Protein AF-A0A4U5MJM5-F1 (afdb_monomer_lite)

Structure (mmCIF, N/CA/C/O backbone):
data_AF-A0A4U5MJM5-F1
#
_entry.id   AF-A0A4U5MJM5-F1
#
loop_
_atom_site.group_PDB
_atom_site.id
_atom_site.type_symbol
_atom_site.label_atom_id
_atom_site.label_alt_id
_atom_site.label_comp_id
_atom_site.label_asym_id
_atom_site.label_entity_id
_atom_site.label_seq_id
_atom_site.pdbx_PDB_ins_code
_atom_site.Cartn_x
_atom_site.Cartn_y
_atom_site.Cartn_z
_atom_site.occupancy
_atom_site.B_iso_or_equiv
_atom_site.auth_seq_id
_atom_site.auth_comp_id
_atom_site.auth_asym_id
_atom_site.auth_atom_id
_atom_site.pdbx_PDB_model_num
ATOM 1 N N . MET A 1 1 ? 11.933 -50.319 -16.842 1.00 46.12 1 MET A N 1
ATOM 2 C CA . MET A 1 1 ? 11.413 -48.939 -16.715 1.00 46.12 1 MET A CA 1
ATOM 3 C C . MET A 1 1 ? 12.268 -48.230 -15.680 1.00 46.12 1 MET A C 1
ATOM 5 O O . MET A 1 1 ? 12.293 -48.670 -14.539 1.00 46.12 1 MET A O 1
ATOM 9 N N . ASN A 1 2 ? 13.065 -47.245 -16.102 1.00 41.16 2 ASN A N 1
ATOM 10 C CA . ASN A 1 2 ? 14.109 -46.636 -15.273 1.00 41.16 2 ASN A CA 1
ATOM 11 C C . ASN A 1 2 ? 13.516 -45.597 -14.313 1.00 41.16 2 ASN A C 1
ATOM 13 O O . ASN A 1 2 ? 12.798 -44.696 -14.739 1.00 41.16 2 ASN A O 1
ATOM 17 N N . ALA A 1 3 ? 13.867 -45.690 -13.028 1.00 44.62 3 ALA A N 1
ATOM 18 C CA . ALA A 1 3 ? 13.436 -44.770 -11.969 1.00 44.62 3 ALA A CA 1
ATOM 19 C C . ALA A 1 3 ? 13.770 -43.287 -12.254 1.00 44.62 3 ALA A C 1
ATOM 21 O O . ALA A 1 3 ? 13.086 -42.389 -11.771 1.00 44.62 3 ALA A O 1
ATOM 22 N N . LEU A 1 4 ? 14.762 -43.024 -13.111 1.00 39.88 4 LEU A N 1
ATOM 23 C CA . LEU A 1 4 ? 15.142 -41.680 -13.565 1.00 39.88 4 LEU A CA 1
ATOM 24 C C . LEU A 1 4 ? 14.054 -40.976 -14.398 1.00 39.88 4 LEU A C 1
ATOM 26 O O . LEU A 1 4 ? 13.963 -39.752 -14.368 1.00 39.88 4 LEU A O 1
ATOM 30 N N . SER A 1 5 ? 13.193 -41.722 -15.096 1.00 37.97 5 SER A N 1
ATOM 31 C CA . SER A 1 5 ? 12.120 -41.153 -15.926 1.00 37.97 5 SER A CA 1
ATOM 32 C C . SER A 1 5 ? 10.956 -40.599 -15.097 1.00 37.97 5 SER A C 1
ATOM 34 O O . SER A 1 5 ? 10.273 -39.676 -15.528 1.00 37.97 5 SER A O 1
ATOM 36 N N . VAL A 1 6 ? 10.733 -41.153 -13.900 1.00 42.31 6 VAL A N 1
ATOM 37 C CA . VAL A 1 6 ? 9.625 -40.764 -13.011 1.00 42.31 6 VAL A CA 1
ATOM 38 C C . VAL A 1 6 ? 9.985 -39.512 -12.207 1.00 42.31 6 VAL A C 1
ATOM 40 O O . VAL A 1 6 ? 9.139 -38.645 -12.006 1.00 42.31 6 VAL A O 1
ATOM 43 N N . ILE A 1 7 ? 11.259 -39.353 -11.831 1.00 43.94 7 ILE A N 1
ATOM 44 C CA . ILE A 1 7 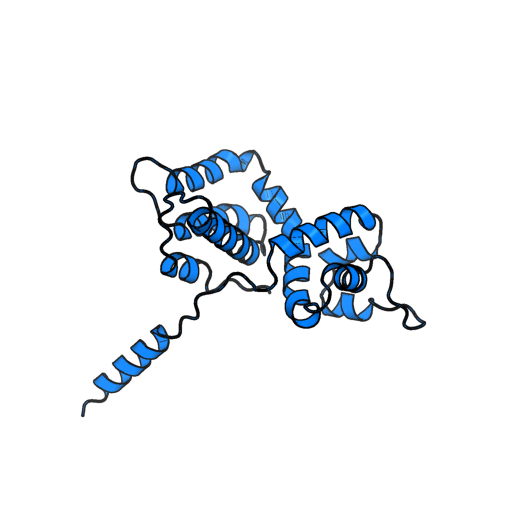? 11.739 -38.164 -11.107 1.00 43.94 7 ILE A CA 1
ATOM 45 C C . ILE A 1 7 ? 11.722 -36.924 -12.015 1.00 43.94 7 ILE A C 1
ATOM 47 O O . ILE A 1 7 ? 11.308 -35.857 -11.571 1.00 43.94 7 ILE A O 1
ATOM 51 N N . ALA A 1 8 ? 12.065 -37.060 -13.301 1.00 35.25 8 ALA A N 1
ATOM 52 C CA . ALA A 1 8 ? 11.980 -35.949 -14.254 1.00 35.25 8 ALA A CA 1
ATOM 53 C C . ALA A 1 8 ? 10.536 -35.445 -14.454 1.00 35.25 8 ALA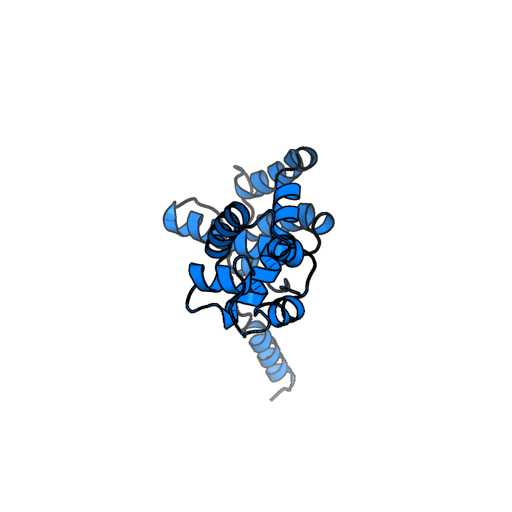 A C 1
ATOM 55 O O . ALA A 1 8 ? 10.329 -34.245 -14.613 1.00 35.25 8 ALA A O 1
ATOM 56 N N . LEU A 1 9 ? 9.535 -36.332 -14.379 1.00 31.84 9 LEU A N 1
ATOM 57 C CA . LEU A 1 9 ? 8.123 -35.956 -14.492 1.00 31.84 9 LEU A CA 1
ATOM 58 C C . LEU A 1 9 ? 7.596 -35.281 -13.213 1.00 31.84 9 LEU A C 1
ATOM 60 O O . LEU A 1 9 ? 6.822 -34.336 -13.301 1.00 31.84 9 LEU A O 1
ATOM 64 N N . ILE A 1 10 ? 8.039 -35.718 -12.028 1.00 40.31 10 ILE A N 1
ATOM 65 C CA . ILE A 1 10 ? 7.646 -35.105 -10.746 1.00 40.31 10 ILE A CA 1
ATOM 66 C C . ILE A 1 10 ? 8.306 -33.727 -10.571 1.00 40.31 10 ILE A C 1
ATOM 68 O O . ILE A 1 10 ? 7.650 -32.794 -10.114 1.00 40.31 10 ILE A O 1
ATOM 72 N N . VAL A 1 11 ? 9.556 -33.553 -11.013 1.00 37.25 11 VAL A N 1
ATOM 73 C CA . VAL A 1 11 ? 10.215 -32.234 -11.030 1.00 37.25 11 VAL A CA 1
ATOM 74 C C . VAL A 1 11 ? 9.586 -31.319 -12.089 1.00 37.25 11 VAL A C 1
ATOM 76 O O . VAL A 1 11 ? 9.350 -30.150 -11.806 1.00 37.25 11 VAL A O 1
ATOM 79 N N . ALA A 1 12 ? 9.211 -31.837 -13.264 1.00 31.52 12 ALA A N 1
ATOM 80 C CA . ALA A 1 12 ? 8.486 -31.058 -14.274 1.00 31.52 12 ALA A CA 1
ATOM 81 C C . ALA A 1 12 ? 7.070 -30.647 -13.819 1.00 31.52 12 ALA A C 1
ATOM 83 O O . ALA A 1 12 ? 6.627 -29.549 -14.144 1.00 31.52 12 ALA A O 1
ATOM 84 N N . MET A 1 13 ? 6.379 -31.471 -13.021 1.00 29.27 13 MET A N 1
ATOM 85 C CA . MET A 1 13 ? 5.062 -31.133 -12.458 1.00 29.27 13 MET A CA 1
ATOM 86 C C . MET A 1 13 ? 5.142 -30.206 -11.235 1.00 29.27 13 MET A C 1
ATOM 88 O O . MET A 1 13 ? 4.241 -29.395 -11.038 1.00 29.27 13 MET A O 1
ATOM 92 N N . ALA A 1 14 ? 6.238 -30.228 -10.469 1.00 34.72 14 ALA A N 1
ATOM 93 C CA . ALA A 1 14 ? 6.502 -29.227 -9.429 1.00 34.72 14 ALA A CA 1
ATOM 94 C C . ALA A 1 14 ? 6.836 -27.833 -10.007 1.00 34.72 14 ALA A C 1
ATOM 96 O O . ALA A 1 14 ? 6.689 -26.824 -9.321 1.00 34.72 14 ALA A O 1
ATOM 97 N N . ILE A 1 15 ? 7.247 -27.764 -11.279 1.00 39.81 15 ILE A N 1
ATOM 98 C CA . ILE A 1 15 ? 7.475 -26.509 -12.015 1.00 39.81 15 ILE A CA 1
ATOM 99 C C . ILE A 1 15 ? 6.193 -26.042 -12.745 1.00 39.81 15 ILE A C 1
ATOM 101 O O . ILE A 1 15 ? 6.112 -24.890 -13.160 1.00 39.81 15 ILE A O 1
ATOM 105 N N . ALA A 1 16 ? 5.162 -26.889 -12.860 1.00 34.69 16 ALA A N 1
ATOM 106 C CA . ALA A 1 16 ? 3.957 -26.601 -13.647 1.00 34.69 16 ALA A CA 1
ATOM 107 C C . ALA A 1 16 ? 2.773 -26.006 -12.859 1.00 34.69 16 ALA A C 1
ATOM 109 O O . ALA A 1 16 ? 1.845 -25.511 -13.485 1.00 34.69 16 ALA A O 1
ATOM 110 N N . ASN A 1 17 ? 2.823 -25.968 -11.524 1.00 36.84 17 ASN A N 1
ATOM 111 C CA . ASN A 1 17 ? 1.882 -25.191 -10.701 1.00 36.84 17 ASN A CA 1
ATOM 112 C C . ASN A 1 17 ? 2.613 -24.048 -9.989 1.00 36.84 17 ASN A C 1
ATOM 114 O O . ASN A 1 17 ? 2.522 -23.850 -8.778 1.00 36.84 17 ASN A O 1
ATOM 118 N N . VAL A 1 18 ? 3.393 -23.291 -10.758 1.00 40.59 18 VAL A N 1
ATOM 119 C CA . VAL A 1 18 ? 3.720 -21.920 -10.378 1.00 40.59 18 VAL A CA 1
ATOM 120 C C . VAL A 1 18 ? 2.435 -21.135 -10.583 1.00 40.59 18 VAL A C 1
ATOM 122 O O . VAL A 1 18 ? 2.200 -20.631 -11.676 1.00 40.59 18 VAL A O 1
ATOM 125 N N . GLU A 1 19 ? 1.562 -21.103 -9.573 1.00 42.00 19 GLU A N 1
ATOM 126 C CA . GLU A 1 19 ? 0.453 -20.154 -9.585 1.00 42.00 19 GLU A CA 1
ATOM 127 C C . GLU A 1 19 ? 1.069 -18.769 -9.772 1.00 42.00 19 GLU A C 1
ATOM 129 O O . GLU A 1 19 ? 1.823 -18.267 -8.935 1.00 42.00 19 GLU A O 1
ATOM 134 N N . ALA A 1 20 ? 0.841 -18.212 -10.957 1.00 46.62 20 ALA A N 1
ATOM 135 C CA . ALA A 1 20 ? 1.143 -16.834 -11.254 1.00 46.62 20 ALA A CA 1
ATOM 136 C C . ALA A 1 20 ? 0.506 -15.995 -10.145 1.00 46.62 20 ALA A C 1
ATOM 138 O O . ALA A 1 20 ? -0.704 -16.092 -9.941 1.00 46.62 20 ALA A O 1
ATOM 139 N N . ARG A 1 21 ? 1.297 -15.199 -9.411 1.00 50.59 21 ARG A N 1
ATOM 140 C CA . ARG A 1 21 ? 0.729 -14.243 -8.454 1.00 50.59 21 ARG A CA 1
ATOM 141 C C . ARG A 1 21 ? -0.207 -13.331 -9.233 1.00 50.59 21 ARG A C 1
ATOM 143 O O . ARG A 1 21 ? 0.270 -12.483 -9.975 1.00 50.59 21 ARG A O 1
ATOM 150 N N . ALA A 1 22 ? -1.514 -13.511 -9.118 1.00 55.06 22 ALA A N 1
ATOM 151 C CA . ALA A 1 22 ? -2.439 -12.474 -9.532 1.00 55.06 22 ALA A CA 1
ATOM 152 C C . ALA A 1 22 ? -2.235 -11.281 -8.581 1.00 55.06 22 ALA A C 1
ATOM 154 O O . ALA A 1 22 ? -1.915 -11.509 -7.409 1.00 55.06 22 ALA A O 1
ATOM 155 N N . PRO A 1 23 ? -2.389 -10.025 -9.041 1.00 58.56 23 PRO A N 1
ATOM 156 C CA . PRO A 1 23 ? -2.575 -8.911 -8.116 1.00 58.56 23 PRO A CA 1
ATOM 157 C C . PRO A 1 23 ? -3.605 -9.327 -7.065 1.00 58.56 23 PRO A C 1
ATOM 159 O O . PRO A 1 23 ? -4.582 -9.996 -7.425 1.00 58.56 23 PRO A O 1
ATOM 162 N N . SER A 1 24 ? -3.376 -8.992 -5.791 1.00 60.47 24 SER A N 1
ATOM 163 C CA . SER A 1 24 ? -4.335 -9.349 -4.745 1.00 60.47 24 SER A CA 1
ATOM 164 C C . SER A 1 24 ? -5.740 -8.940 -5.191 1.00 60.47 24 SER A C 1
ATOM 166 O O . SER A 1 24 ? -5.958 -7.800 -5.612 1.00 60.47 24 SER A O 1
ATOM 168 N N . HIS A 1 25 ? -6.704 -9.864 -5.119 1.00 71.12 25 HIS A N 1
ATOM 169 C CA . HIS A 1 25 ? -8.103 -9.545 -5.420 1.00 71.12 25 HIS A CA 1
ATOM 170 C C . HIS A 1 25 ? -8.631 -8.441 -4.480 1.00 71.12 25 HIS A C 1
ATOM 172 O O . HIS A 1 25 ? -9.602 -7.764 -4.808 1.00 71.12 25 HIS A O 1
ATOM 178 N N . CYS A 1 26 ? -7.924 -8.188 -3.373 1.00 76.25 26 CYS A N 1
ATOM 179 C CA . CYS A 1 26 ? -8.134 -7.085 -2.445 1.00 76.25 26 CYS A CA 1
ATOM 180 C C . CYS A 1 26 ? -7.722 -5.700 -2.971 1.00 76.25 26 CYS A C 1
ATOM 182 O O . CYS A 1 26 ? -7.864 -4.737 -2.222 1.00 76.25 26 CYS A O 1
ATOM 184 N N . GLN A 1 27 ? -7.247 -5.602 -4.224 1.00 76.44 27 GLN A N 1
ATOM 185 C CA . GLN A 1 27 ? -6.999 -4.394 -5.031 1.00 76.44 27 GLN A CA 1
ATOM 186 C C . GLN A 1 27 ? -6.439 -3.192 -4.253 1.00 76.44 27 GLN A C 1
ATOM 188 O O . GLN A 1 27 ? -7.187 -2.442 -3.619 1.00 76.44 27 GLN A O 1
ATOM 193 N N . LEU A 1 28 ? -5.137 -2.926 -4.397 1.00 80.75 28 LEU A N 1
ATOM 194 C CA . LEU A 1 28 ? -4.467 -1.793 -3.746 1.00 80.75 28 LEU A CA 1
ATOM 195 C C . LEU A 1 28 ? -5.183 -0.462 -4.019 1.00 80.75 28 LEU A C 1
ATOM 197 O O . LEU A 1 28 ? -5.452 0.296 -3.095 1.00 80.75 28 LEU A O 1
ATOM 201 N N . ASN A 1 29 ? -5.614 -0.230 -5.256 1.00 81.38 29 ASN A N 1
ATOM 202 C CA . ASN A 1 29 ? -6.339 0.980 -5.650 1.00 81.38 29 ASN A CA 1
ATOM 203 C C . ASN A 1 29 ? -7.637 1.200 -4.856 1.00 81.38 29 ASN A C 1
ATOM 205 O O . ASN A 1 29 ? -8.064 2.332 -4.616 1.00 81.38 29 ASN A O 1
ATOM 209 N N . ARG A 1 30 ? -8.329 0.110 -4.501 1.00 84.19 30 ARG A N 1
ATOM 210 C CA . ARG A 1 30 ? -9.553 0.163 -3.694 1.00 84.19 30 ARG A CA 1
ATOM 211 C C . ARG A 1 30 ? -9.215 0.514 -2.251 1.00 84.19 30 ARG A C 1
ATOM 213 O O . ARG A 1 30 ? -9.905 1.352 -1.672 1.00 84.19 30 ARG A O 1
ATOM 220 N N . PHE A 1 31 ? -8.148 -0.079 -1.718 1.00 87.38 31 PHE A N 1
ATOM 221 C CA . PHE A 1 31 ? -7.611 0.273 -0.411 1.00 87.38 31 PHE A CA 1
ATOM 222 C C . PHE A 1 31 ? -7.173 1.740 -0.343 1.00 87.38 31 PHE A C 1
ATOM 224 O O . PHE A 1 31 ? -7.594 2.431 0.571 1.00 87.38 31 PHE A O 1
ATOM 231 N N . GLU A 1 32 ? -6.411 2.249 -1.314 1.00 87.50 32 GLU A N 1
ATOM 232 C CA . GLU A 1 32 ? -5.924 3.638 -1.316 1.00 87.50 32 GLU A CA 1
ATOM 233 C C . GLU A 1 32 ? -7.088 4.643 -1.266 1.00 87.50 32 GLU A C 1
ATOM 235 O O . GLU A 1 32 ? -7.067 5.583 -0.475 1.00 87.50 32 GLU A O 1
ATOM 240 N N . ARG A 1 33 ? -8.173 4.401 -2.020 1.00 89.31 33 ARG A N 1
ATOM 241 C CA . ARG A 1 33 ? -9.396 5.228 -1.946 1.00 89.31 33 ARG A CA 1
ATOM 242 C C . ARG A 1 33 ? -10.080 5.168 -0.581 1.00 89.31 33 ARG A C 1
ATOM 244 O O . ARG A 1 33 ? -10.629 6.173 -0.126 1.00 89.31 33 ARG A O 1
ATOM 251 N N . PHE A 1 34 ? -10.105 3.988 0.036 1.00 91.31 34 PHE A N 1
ATOM 252 C CA . PHE A 1 34 ? -10.615 3.819 1.392 1.00 91.31 34 PHE A CA 1
ATOM 253 C C . PHE A 1 34 ? -9.746 4.586 2.393 1.00 91.31 34 PHE A C 1
ATOM 255 O O . PHE A 1 34 ? -10.282 5.378 3.165 1.00 91.31 34 PHE A O 1
ATOM 262 N N . TYR A 1 35 ? -8.430 4.383 2.346 1.00 91.81 35 TYR A N 1
ATOM 263 C CA . TYR A 1 35 ? -7.465 4.946 3.281 1.00 91.81 35 TYR A CA 1
ATOM 264 C C . TYR A 1 35 ? -7.500 6.473 3.252 1.00 91.81 35 TYR A C 1
ATOM 266 O O . TYR A 1 35 ? -7.701 7.094 4.286 1.00 91.81 35 TYR A O 1
ATOM 274 N N . ASP A 1 36 ? -7.494 7.069 2.060 1.00 91.62 36 ASP A N 1
ATOM 275 C CA . ASP A 1 36 ? -7.587 8.519 1.860 1.00 91.62 36 ASP A CA 1
ATOM 276 C C . ASP A 1 36 ? -8.901 9.113 2.418 1.00 91.62 36 ASP A C 1
ATOM 278 O O . ASP A 1 36 ? -8.972 10.249 2.892 1.00 91.62 36 ASP A O 1
ATOM 282 N N . LYS A 1 37 ? -10.008 8.357 2.387 1.00 92.88 37 LYS A N 1
ATOM 283 C CA . LYS A 1 37 ? -11.270 8.769 3.029 1.00 92.88 37 LYS A CA 1
ATOM 284 C C . LYS A 1 37 ? -11.233 8.576 4.546 1.00 92.88 37 LYS A C 1
ATOM 286 O O . LYS A 1 37 ? -11.773 9.414 5.269 1.00 92.88 37 LYS A O 1
ATOM 291 N N . TYR A 1 38 ? -10.654 7.474 5.008 1.00 93.88 38 TYR A N 1
ATOM 292 C CA . TYR A 1 38 ? -10.543 7.136 6.419 1.00 93.88 38 TYR A CA 1
ATOM 293 C C . TYR A 1 38 ? -9.646 8.136 7.152 1.00 93.88 38 TYR A C 1
ATOM 295 O O . TYR A 1 38 ? -10.093 8.733 8.128 1.00 93.88 38 TYR A O 1
ATOM 303 N N . GLU A 1 39 ? -8.461 8.417 6.617 1.00 93.44 39 GLU A N 1
ATOM 304 C CA . GLU A 1 39 ? -7.515 9.412 7.119 1.00 93.44 39 GLU A CA 1
ATOM 305 C C . GLU A 1 39 ? -8.171 10.791 7.237 1.00 93.44 39 GLU A C 1
ATOM 307 O O . GLU A 1 39 ? -8.307 11.319 8.340 1.00 93.44 39 GLU A O 1
ATOM 312 N N . ARG A 1 40 ? -8.739 11.331 6.150 1.00 94.50 40 ARG A N 1
ATOM 313 C CA . ARG A 1 40 ? -9.424 12.642 6.186 1.00 94.50 40 ARG A CA 1
ATOM 314 C C . ARG A 1 40 ? -10.528 12.749 7.238 1.00 94.50 40 ARG A C 1
ATOM 316 O O . ARG A 1 40 ? -10.834 13.850 7.690 1.00 94.50 40 ARG A O 1
ATOM 323 N N . LYS A 1 41 ? -11.177 11.635 7.581 1.00 94.94 41 LYS A N 1
ATOM 324 C CA . LYS A 1 41 ? -12.273 11.596 8.555 1.00 94.94 41 LYS A CA 1
ATOM 325 C C . LYS A 1 41 ? -11.780 11.377 9.987 1.00 94.94 41 LYS A C 1
ATOM 327 O O . LYS A 1 41 ? -12.438 11.855 10.910 1.00 94.94 41 LYS A O 1
ATOM 332 N N . CYS A 1 42 ? -10.705 10.616 10.169 1.00 96.25 42 CYS A N 1
ATOM 333 C CA . CYS A 1 42 ? -10.373 9.982 11.440 1.00 96.25 42 CYS A CA 1
ATOM 334 C C . CYS A 1 42 ? -8.929 10.205 11.911 1.00 96.25 42 CYS A C 1
ATOM 336 O O . CYS A 1 42 ? -8.612 9.713 12.990 1.00 96.25 42 CYS A O 1
ATOM 338 N N . PHE A 1 43 ? -8.078 10.945 11.185 1.00 94.06 43 PHE A N 1
ATOM 339 C CA . PHE A 1 43 ? -6.643 11.059 11.506 1.00 94.06 43 PHE A CA 1
ATOM 340 C C . PHE A 1 43 ? -6.340 11.526 12.943 1.00 94.06 43 PHE A C 1
ATOM 342 O O . PHE A 1 43 ? -5.352 11.102 13.529 1.00 94.06 43 PHE A O 1
ATOM 349 N N . GLU A 1 44 ? -7.202 12.351 13.549 1.00 93.62 44 GLU A N 1
ATOM 350 C CA . GLU A 1 44 ? -7.023 12.851 14.927 1.00 93.62 44 GLU A CA 1
ATOM 351 C C . GLU A 1 44 ? -7.503 11.871 16.014 1.00 93.62 44 GLU A C 1
ATOM 353 O O . GLU A 1 44 ? -7.479 12.190 17.204 1.00 93.62 44 GLU A O 1
ATOM 358 N N . THR A 1 45 ? -7.994 10.689 15.638 1.00 93.94 45 THR A N 1
ATOM 359 C CA . THR A 1 45 ? -8.555 9.717 16.584 1.00 93.94 45 THR A CA 1
ATOM 360 C C . THR A 1 45 ? -7.515 8.700 17.042 1.00 93.94 45 THR A C 1
ATOM 362 O O . THR A 1 45 ? -6.648 8.288 16.275 1.00 93.94 45 THR A O 1
ATOM 365 N N . LEU A 1 46 ? -7.656 8.217 18.283 1.00 91.06 46 LEU A N 1
ATOM 366 C CA . LEU A 1 46 ? -6.826 7.121 18.801 1.00 91.06 46 LEU A CA 1
ATOM 367 C C . LEU A 1 46 ? -6.927 5.870 17.919 1.00 91.06 46 LEU A C 1
ATOM 369 O O . LEU A 1 46 ? -5.915 5.259 17.605 1.00 91.06 46 LEU A O 1
ATOM 373 N N . SER A 1 47 ? -8.130 5.552 17.438 1.00 90.75 47 SER A N 1
ATOM 374 C CA . SER A 1 47 ? -8.366 4.402 16.563 1.00 90.75 47 SER A CA 1
ATOM 375 C C . SER A 1 47 ? -7.623 4.473 15.225 1.00 90.75 47 SER A C 1
ATOM 377 O O . SER A 1 47 ? -7.312 3.430 14.652 1.00 90.75 47 SER A O 1
ATOM 379 N N . PHE A 1 48 ? -7.334 5.678 14.721 1.00 92.31 48 PHE A N 1
ATOM 380 C CA . PHE A 1 48 ? -6.500 5.844 13.535 1.00 92.31 48 PHE A CA 1
ATOM 381 C C . PHE A 1 48 ? -5.025 5.600 13.864 1.00 92.31 48 PHE A C 1
ATOM 383 O O . PHE A 1 48 ? -4.396 4.784 13.203 1.00 92.31 48 PHE A O 1
ATOM 390 N N . ALA A 1 49 ? -4.507 6.200 14.940 1.00 89.88 49 ALA A N 1
ATOM 391 C CA . ALA A 1 49 ? -3.127 5.979 15.392 1.00 89.88 49 ALA A CA 1
ATOM 392 C C . ALA A 1 49 ? -2.835 4.507 15.767 1.00 89.88 49 ALA A C 1
ATOM 394 O O . ALA A 1 49 ? -1.727 3.998 15.586 1.00 89.88 49 ALA A O 1
ATOM 395 N N . ASP A 1 50 ? -3.843 3.792 16.267 1.00 90.50 50 ASP A N 1
ATOM 396 C CA . ASP A 1 50 ? -3.750 2.372 16.608 1.00 90.50 50 ASP A CA 1
ATOM 397 C C . ASP A 1 50 ? -3.541 1.469 15.383 1.00 90.50 50 ASP A C 1
ATOM 399 O O . ASP A 1 50 ? -2.987 0.376 15.506 1.00 90.50 50 ASP A O 1
ATOM 403 N N . LEU A 1 51 ? -3.951 1.907 14.191 1.00 90.19 51 LEU A N 1
ATOM 404 C CA . LEU A 1 51 ? -3.882 1.108 12.969 1.00 90.19 51 LEU A CA 1
ATOM 405 C C . LEU A 1 51 ? -2.455 0.665 12.628 1.00 90.19 51 LEU A C 1
ATOM 407 O O . LEU A 1 51 ? -2.227 -0.492 12.266 1.00 90.19 51 LEU A O 1
ATOM 411 N N . GLU A 1 52 ? -1.506 1.589 12.752 1.00 84.81 52 GLU A N 1
ATOM 412 C CA . GLU A 1 52 ? -0.105 1.388 12.379 1.00 84.81 52 GLU A CA 1
ATOM 413 C C . GLU A 1 52 ? 0.665 0.580 13.426 1.00 84.81 52 GLU A C 1
ATOM 415 O O . GLU A 1 52 ? 1.618 -0.137 13.113 1.00 84.81 52 GLU A O 1
ATOM 420 N N . THR A 1 53 ? 0.234 0.662 14.683 1.00 86.94 53 THR A N 1
ATOM 421 C CA . THR A 1 53 ? 0.978 0.129 15.828 1.00 86.94 53 THR A CA 1
ATOM 422 C C . THR A 1 53 ? 0.442 -1.216 16.311 1.00 86.94 53 THR A C 1
ATOM 424 O O . THR A 1 53 ? 1.209 -2.045 16.809 1.00 86.94 53 THR A O 1
ATOM 427 N N . GLN A 1 54 ? -0.853 -1.478 16.139 1.00 92.12 54 GLN A N 1
ATOM 428 C CA . GLN A 1 54 ? -1.495 -2.690 16.629 1.00 92.12 54 GLN A CA 1
ATOM 429 C C . GLN A 1 54 ? -1.500 -3.825 15.597 1.00 92.12 54 GLN A C 1
ATOM 431 O O . GLN A 1 54 ? -1.390 -3.623 14.387 1.00 92.12 54 GLN A O 1
ATOM 436 N N . SER A 1 55 ? -1.628 -5.065 16.080 1.00 92.25 55 SER A N 1
ATOM 437 C CA . SER A 1 55 ? -1.898 -6.227 15.226 1.00 92.25 55 SER A CA 1
ATOM 438 C C . SER A 1 55 ? -3.372 -6.270 14.815 1.00 92.25 55 SER A C 1
ATOM 440 O O . SER A 1 55 ? -4.237 -5.753 15.523 1.00 92.25 55 SER A O 1
ATOM 442 N N . LEU A 1 56 ? -3.684 -6.963 13.714 1.00 91.06 56 LEU A N 1
ATOM 443 C CA . LEU A 1 56 ? -5.071 -7.146 13.275 1.00 91.06 56 LEU A CA 1
ATOM 444 C C . LEU A 1 56 ? -5.938 -7.809 14.357 1.00 91.06 56 LEU A C 1
ATOM 446 O O . LEU A 1 56 ? -7.112 -7.478 14.514 1.00 91.06 56 LEU A O 1
ATOM 450 N N . GLU A 1 57 ? -5.361 -8.748 15.111 1.00 92.88 57 GLU A N 1
ATOM 451 C CA . GLU A 1 57 ? -6.043 -9.410 16.224 1.00 92.88 57 GLU A CA 1
ATOM 452 C C . GLU A 1 57 ? -6.355 -8.431 17.361 1.00 92.88 57 GLU A C 1
ATOM 454 O O . GLU A 1 57 ? -7.452 -8.476 17.915 1.00 92.88 57 GLU A O 1
ATOM 459 N N . SER A 1 58 ? -5.423 -7.530 17.685 1.00 93.81 58 SER A N 1
ATOM 460 C CA . SER A 1 58 ? -5.633 -6.497 18.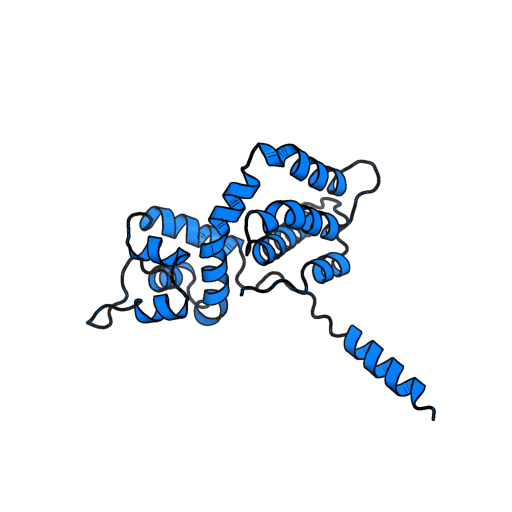704 1.00 93.81 58 SER A CA 1
ATOM 461 C C . SER A 1 58 ? -6.741 -5.532 18.283 1.00 93.81 58 SER A C 1
ATOM 463 O O . SER A 1 58 ? -7.711 -5.376 19.022 1.00 93.81 58 SER A O 1
ATOM 465 N N . LEU A 1 59 ? -6.679 -5.019 17.049 1.00 93.38 59 LEU A N 1
ATOM 466 C CA . LEU A 1 59 ? -7.726 -4.163 16.481 1.00 93.38 59 LEU A CA 1
ATOM 467 C C . LEU A 1 59 ? -9.097 -4.857 16.495 1.00 93.38 59 LEU A C 1
ATOM 469 O O . LEU A 1 59 ? -10.114 -4.258 16.825 1.00 93.38 59 LEU A O 1
ATOM 473 N N . ARG A 1 60 ? -9.156 -6.160 16.196 1.00 92.69 60 ARG A N 1
ATOM 474 C CA . ARG A 1 60 ? -10.422 -6.909 16.242 1.00 92.69 60 ARG A CA 1
ATOM 475 C C . ARG A 1 60 ? -11.040 -6.926 17.644 1.00 92.69 60 ARG A C 1
ATOM 477 O O . ARG A 1 60 ? -12.263 -6.883 17.760 1.00 92.69 60 ARG A O 1
ATOM 484 N N . ARG A 1 61 ? -10.221 -7.006 18.698 1.00 93.38 61 ARG A N 1
ATOM 485 C CA . ARG A 1 61 ? -10.694 -7.019 20.095 1.00 93.38 61 ARG A CA 1
ATOM 486 C C . ARG A 1 61 ? -11.227 -5.660 20.543 1.00 93.38 61 ARG A C 1
ATOM 488 O O . ARG A 1 61 ? -12.077 -5.627 21.421 1.00 93.38 61 ARG A O 1
ATOM 495 N N . THR A 1 62 ? -10.755 -4.575 19.937 1.00 93.50 62 THR A N 1
ATOM 496 C CA . THR A 1 62 ? -11.148 -3.194 20.258 1.00 93.50 62 THR A CA 1
ATOM 497 C C . THR A 1 62 ? -12.212 -2.635 19.318 1.00 93.50 62 THR A C 1
ATOM 499 O O . THR A 1 62 ? -12.464 -1.437 19.333 1.00 93.50 62 THR A O 1
ATOM 502 N N . TRP A 1 63 ? -12.816 -3.468 18.464 1.00 93.25 63 TRP A N 1
ATOM 503 C CA . TRP A 1 63 ? -13.763 -2.992 17.455 1.00 93.25 63 TRP A CA 1
ATOM 504 C C . TRP A 1 63 ? -15.084 -2.496 18.060 1.00 93.25 63 TRP A C 1
ATOM 506 O O . TRP A 1 63 ? -15.654 -1.507 17.592 1.00 93.25 63 TRP A O 1
ATOM 516 N N . HIS A 1 64 ? -15.558 -3.160 19.110 1.00 95.56 64 HIS A N 1
ATOM 517 C CA . HIS A 1 64 ? -16.840 -2.847 19.729 1.00 95.56 64 HIS A CA 1
ATOM 518 C C . HIS A 1 64 ? -16.650 -2.172 21.089 1.00 95.56 64 HIS A C 1
ATOM 520 O O . HIS A 1 64 ? -15.672 -2.447 21.786 1.00 95.56 64 HIS A O 1
ATOM 526 N N . ASP A 1 65 ? -17.586 -1.295 21.451 1.00 93.69 65 ASP A N 1
ATOM 527 C CA . ASP A 1 65 ? -17.682 -0.710 22.788 1.00 93.69 65 ASP A CA 1
ATOM 528 C C . ASP A 1 65 ? -18.246 -1.712 23.819 1.00 93.69 65 ASP A C 1
ATOM 530 O O . ASP A 1 65 ? -18.515 -2.877 23.511 1.00 93.69 65 ASP A O 1
ATOM 534 N N . GLU A 1 66 ? -18.402 -1.265 25.070 1.00 93.25 66 GLU A N 1
ATOM 535 C CA . GLU A 1 66 ? -18.891 -2.098 26.180 1.00 93.25 66 GLU A CA 1
ATOM 536 C C . GLU A 1 66 ? -20.318 -2.635 25.959 1.00 93.25 66 GLU A C 1
ATOM 538 O O . GLU A 1 66 ? -20.663 -3.689 26.495 1.00 93.25 66 GLU A O 1
ATOM 543 N N . ASP A 1 67 ? -21.118 -1.956 25.133 1.00 94.75 67 ASP A N 1
ATOM 544 C CA . ASP A 1 67 ? -22.495 -2.327 24.796 1.00 94.75 67 ASP A CA 1
ATOM 545 C C . ASP A 1 67 ? -22.576 -3.184 23.515 1.00 94.75 67 ASP A C 1
ATOM 547 O O . ASP A 1 67 ? -23.659 -3.609 23.102 1.00 94.75 67 ASP A O 1
ATOM 551 N N . GLY A 1 68 ? -21.434 -3.468 22.879 1.00 93.06 68 GLY A N 1
ATOM 552 C CA . GLY A 1 68 ? -21.351 -4.204 21.618 1.00 93.06 68 GLY A CA 1
ATOM 553 C C . GLY A 1 68 ? -21.608 -3.345 20.375 1.00 93.06 68 GLY A C 1
ATOM 554 O O . GLY A 1 68 ? -21.798 -3.894 19.288 1.00 93.06 68 GLY A O 1
ATOM 555 N N . GLY A 1 69 ? -21.625 -2.018 20.509 1.00 94.94 69 GLY A N 1
ATOM 556 C CA . GLY A 1 69 ? -21.730 -1.070 19.405 1.00 94.94 69 GLY A CA 1
ATOM 557 C C . GLY A 1 69 ? -20.419 -0.938 18.630 1.00 94.94 69 GLY A C 1
ATOM 558 O O . GLY A 1 69 ? -19.337 -0.915 19.210 1.00 94.94 69 GLY A O 1
ATOM 559 N N . GLU A 1 70 ? -20.492 -0.852 17.299 1.00 94.62 70 GLU A N 1
ATOM 560 C CA . GLU A 1 70 ? -19.314 -0.599 16.460 1.00 94.62 70 GLU A CA 1
ATOM 561 C C . GLU A 1 70 ? -18.768 0.816 16.702 1.00 94.62 70 GLU A C 1
ATOM 563 O O . GLU A 1 70 ? -19.479 1.813 16.544 1.00 94.62 70 GLU A O 1
ATOM 568 N N . ILE A 1 71 ? -17.479 0.918 17.032 1.00 94.38 71 ILE A N 1
ATOM 569 C CA . ILE A 1 71 ? -16.847 2.205 17.329 1.00 94.38 71 ILE A CA 1
ATOM 570 C C . ILE A 1 71 ? -16.621 2.988 16.029 1.00 94.38 71 ILE A C 1
ATOM 572 O O . ILE A 1 71 ? -16.015 2.497 15.071 1.00 94.38 71 ILE A O 1
ATOM 576 N N . ARG A 1 72 ? -17.094 4.238 15.984 1.00 94.12 72 ARG A N 1
ATOM 577 C CA . ARG A 1 72 ? -16.833 5.161 14.867 1.00 94.12 72 ARG A CA 1
ATOM 578 C C . ARG A 1 72 ? -15.336 5.443 14.757 1.00 94.12 72 ARG A C 1
ATOM 580 O O . ARG A 1 72 ? -14.672 5.596 15.773 1.00 94.12 72 ARG A O 1
ATOM 587 N N . CYS A 1 73 ? -14.826 5.579 13.534 1.00 95.25 73 CYS A N 1
ATOM 588 C CA . CYS A 1 73 ? -13.394 5.720 13.270 1.00 95.25 73 CYS A CA 1
ATOM 589 C C . CYS A 1 73 ? -12.536 4.519 13.684 1.00 95.25 73 CYS A C 1
ATOM 591 O O . CYS A 1 73 ? -11.324 4.584 13.547 1.00 95.25 73 CYS A O 1
ATOM 593 N N . HIS A 1 74 ? -13.127 3.397 14.101 1.00 95.06 74 HIS A N 1
ATOM 594 C CA . HIS A 1 74 ? -12.395 2.142 14.154 1.00 95.06 74 HIS A CA 1
ATOM 595 C C . HIS A 1 74 ? -12.169 1.607 12.734 1.00 95.06 74 HIS A C 1
ATOM 597 O O . HIS A 1 74 ? -13.099 1.601 11.923 1.00 95.06 74 HIS A O 1
ATOM 603 N N . PHE A 1 75 ? -10.964 1.102 12.446 1.00 93.38 75 PHE A N 1
ATOM 604 C CA . PHE A 1 75 ? -10.586 0.603 11.117 1.00 93.38 75 PHE A CA 1
ATOM 605 C C . PHE A 1 75 ? -11.607 -0.381 10.537 1.00 93.38 75 PHE A C 1
ATOM 607 O O . PHE A 1 75 ? -12.028 -0.225 9.397 1.00 93.38 75 PHE A O 1
ATOM 614 N N . PHE A 1 76 ? -12.071 -1.351 11.334 1.00 92.38 76 PHE A N 1
ATOM 615 C CA . PHE A 1 76 ? -13.050 -2.348 10.886 1.00 92.38 76 PHE A CA 1
ATOM 616 C C . PHE A 1 76 ? -14.417 -1.724 10.579 1.00 92.38 76 PHE A C 1
ATOM 618 O O . PHE A 1 76 ? -15.049 -2.107 9.600 1.00 92.38 76 PHE A O 1
ATOM 625 N N . THR A 1 77 ? -14.865 -0.751 11.378 1.00 93.62 77 THR A N 1
ATOM 626 C CA . THR A 1 77 ? -16.143 -0.054 11.167 1.00 93.62 77 THR A CA 1
ATOM 627 C C . THR A 1 77 ? -16.103 0.745 9.869 1.00 93.62 77 THR A C 1
ATOM 629 O O . THR A 1 77 ? -16.992 0.634 9.029 1.00 93.62 77 THR A O 1
ATOM 632 N N . GLU A 1 78 ? -15.046 1.533 9.666 1.00 93.50 78 GLU A N 1
ATOM 633 C CA . GLU A 1 78 ? -14.906 2.367 8.470 1.00 93.50 78 GLU A CA 1
ATOM 634 C C . GLU A 1 78 ? -14.648 1.519 7.218 1.00 93.50 78 GLU A C 1
ATOM 636 O O . GLU A 1 78 ? -15.228 1.793 6.164 1.00 93.50 78 GLU A O 1
ATOM 641 N N . ALA A 1 79 ? -13.852 0.449 7.337 1.00 90.19 79 ALA A N 1
ATOM 642 C CA . ALA A 1 79 ? -13.676 -0.535 6.277 1.00 90.19 79 ALA A CA 1
ATOM 643 C C . ALA A 1 79 ? -15.020 -1.171 5.917 1.00 90.19 79 ALA A C 1
ATOM 645 O O . ALA A 1 79 ? -15.352 -1.234 4.742 1.00 90.19 79 ALA A O 1
ATOM 646 N N . LYS A 1 80 ? -15.839 -1.572 6.898 1.00 89.38 80 LYS A N 1
ATOM 647 C CA . LYS A 1 80 ? -17.169 -2.158 6.659 1.00 89.38 80 LYS A CA 1
ATOM 648 C C . LYS A 1 80 ? -18.099 -1.224 5.910 1.00 89.38 80 LYS A C 1
ATOM 650 O O . LYS A 1 80 ? -18.779 -1.650 4.983 1.00 89.38 80 LYS A O 1
ATOM 655 N N . ILE A 1 81 ? -18.086 0.055 6.267 1.00 88.88 81 ILE A N 1
ATOM 656 C CA . ILE A 1 81 ? -18.908 1.074 5.611 1.00 88.88 81 ILE A CA 1
ATOM 657 C C . ILE A 1 81 ? -18.477 1.306 4.155 1.00 88.88 81 ILE A C 1
ATOM 659 O O . ILE A 1 81 ? -19.314 1.650 3.326 1.00 88.88 81 ILE A O 1
ATOM 663 N N . PHE A 1 82 ? -17.186 1.184 3.836 1.00 85.69 82 PHE A N 1
ATOM 664 C CA . PHE A 1 82 ? -16.659 1.570 2.523 1.00 85.69 82 PHE A CA 1
ATOM 665 C C . PHE A 1 82 ? -16.377 0.394 1.580 1.00 85.69 82 PHE A C 1
ATOM 667 O O . PHE A 1 82 ? -16.437 0.544 0.361 1.00 85.69 82 PHE A O 1
ATOM 674 N N . LEU A 1 83 ? -16.007 -0.753 2.138 1.00 79.06 83 LEU A N 1
ATOM 675 C CA . LEU A 1 83 ? -15.507 -1.920 1.418 1.00 79.06 83 LEU A CA 1
ATOM 676 C C . LEU A 1 83 ? -16.510 -3.082 1.414 1.00 79.06 83 LEU A C 1
ATOM 678 O O . LEU A 1 83 ? -16.284 -4.038 0.681 1.00 79.06 83 LEU A O 1
ATOM 682 N N . GLU A 1 84 ? -17.629 -2.961 2.132 1.00 76.06 84 GLU A N 1
ATOM 683 C CA . GLU A 1 84 ? -18.783 -3.868 2.052 1.00 76.06 84 GLU A CA 1
ATOM 684 C C . GLU A 1 84 ? -18.393 -5.362 2.206 1.00 76.06 84 GLU A C 1
ATOM 686 O O . GLU A 1 84 ? -17.811 -5.741 3.225 1.00 76.06 84 GLU A O 1
ATOM 691 N N . ASP A 1 85 ? -18.730 -6.214 1.231 1.00 62.81 85 ASP A N 1
ATOM 692 C CA . ASP A 1 85 ? -18.814 -7.678 1.379 1.00 62.81 85 ASP A CA 1
ATOM 693 C C . ASP A 1 85 ? -17.465 -8.425 1.473 1.00 62.81 85 ASP A C 1
ATOM 695 O O . ASP A 1 85 ? -17.424 -9.563 1.944 1.00 62.81 85 ASP A O 1
ATOM 699 N N . ASP A 1 86 ? -16.342 -7.797 1.108 1.00 64.94 86 ASP A N 1
ATOM 700 C CA . ASP A 1 86 ? -15.025 -8.465 1.042 1.00 64.94 86 ASP A CA 1
ATOM 701 C C . ASP A 1 86 ? -14.220 -8.369 2.349 1.00 64.94 86 ASP A C 1
ATOM 703 O O . ASP A 1 86 ? -13.021 -8.669 2.391 1.00 64.94 86 ASP A O 1
ATOM 707 N N . LEU A 1 87 ? -14.856 -7.929 3.443 1.00 69.75 87 LEU A N 1
ATOM 708 C CA . LEU A 1 87 ? -14.129 -7.561 4.655 1.00 69.75 87 LEU A CA 1
ATOM 709 C C . LEU A 1 87 ? -13.285 -8.684 5.227 1.00 69.75 87 LEU A C 1
ATOM 711 O O . LEU A 1 87 ? -12.194 -8.429 5.709 1.00 69.75 87 LEU A O 1
ATOM 715 N N . THR A 1 88 ? -13.797 -9.910 5.235 1.00 72.12 88 THR A N 1
ATOM 716 C CA . THR A 1 88 ? -13.160 -10.985 6.004 1.00 72.12 88 THR A CA 1
ATOM 717 C C . THR A 1 88 ? -11.888 -11.487 5.329 1.00 72.12 88 THR A C 1
ATOM 719 O O . THR A 1 88 ? -10.910 -11.774 6.019 1.00 72.12 88 THR A O 1
ATOM 722 N N . GLU A 1 89 ? -11.889 -11.568 3.999 1.00 81.44 89 GLU A N 1
ATOM 723 C CA . GLU A 1 89 ? -10.746 -12.050 3.222 1.00 81.44 89 GLU A CA 1
ATOM 724 C C . GLU A 1 89 ? -9.673 -10.968 3.072 1.00 81.44 89 GLU A C 1
ATOM 726 O O . GLU A 1 89 ? -8.485 -11.245 3.234 1.00 81.44 89 GLU A O 1
ATOM 731 N N . CYS A 1 90 ? -10.088 -9.720 2.844 1.00 83.88 90 CYS A N 1
ATOM 732 C CA . CYS A 1 90 ? -9.165 -8.651 2.485 1.00 83.88 90 CYS A CA 1
ATOM 733 C C . CYS A 1 90 ? -8.618 -7.828 3.646 1.00 83.88 90 CYS A C 1
ATOM 735 O O . CYS A 1 90 ? -7.630 -7.112 3.471 1.00 83.88 90 CYS A O 1
ATOM 737 N N . LEU A 1 91 ? -9.185 -7.958 4.847 1.00 84.69 91 LEU A N 1
ATOM 738 C CA . LEU A 1 91 ? -8.715 -7.202 6.007 1.00 84.69 91 LEU A CA 1
ATOM 739 C C . LEU A 1 91 ? -7.229 -7.367 6.326 1.00 84.69 91 LEU A C 1
ATOM 741 O O . LEU A 1 91 ? -6.599 -6.354 6.621 1.00 84.69 91 LEU A O 1
ATOM 745 N N . PRO A 1 92 ? -6.650 -8.586 6.299 1.00 87.38 92 PRO A N 1
ATOM 746 C CA . PRO A 1 92 ? -5.228 -8.755 6.575 1.00 87.38 92 PRO A CA 1
ATOM 747 C C . PRO A 1 92 ? -4.357 -7.984 5.580 1.00 87.38 92 PRO A C 1
ATOM 749 O O . PRO A 1 92 ? -3.407 -7.322 5.984 1.00 87.38 92 PRO A O 1
ATOM 752 N N . PHE A 1 93 ? -4.734 -7.994 4.300 1.00 87.69 93 PHE A N 1
ATOM 753 C CA . PHE A 1 93 ? -4.035 -7.261 3.244 1.00 87.69 93 PHE A CA 1
ATOM 754 C C . PHE A 1 93 ? -4.159 -5.751 3.435 1.00 87.69 93 PHE A C 1
ATOM 756 O O . PHE A 1 93 ? -3.169 -5.034 3.356 1.00 87.69 93 PHE A O 1
ATOM 763 N N . TRP A 1 94 ? -5.359 -5.256 3.734 1.00 88.00 94 TRP A N 1
ATOM 764 C CA . TRP A 1 94 ? -5.590 -3.829 3.955 1.00 88.00 94 TRP A CA 1
ATOM 765 C C . TRP A 1 94 ? -4.928 -3.311 5.226 1.00 88.00 94 TRP A C 1
ATOM 767 O O . TRP A 1 94 ? -4.415 -2.197 5.232 1.00 88.00 94 TRP A O 1
ATOM 777 N N . HIS A 1 95 ? -4.892 -4.109 6.294 1.00 90.62 95 HIS A N 1
ATOM 778 C CA . HIS A 1 95 ? -4.139 -3.751 7.491 1.00 90.62 95 HIS A CA 1
ATOM 779 C C . HIS A 1 95 ? -2.636 -3.727 7.207 1.00 90.62 95 HIS A C 1
ATOM 781 O O . HIS A 1 95 ? -1.966 -2.770 7.583 1.00 90.62 95 HIS A O 1
ATOM 787 N N . TYR A 1 96 ? -2.119 -4.709 6.464 1.00 90.56 96 TYR A N 1
ATOM 788 C CA . TYR A 1 96 ? -0.732 -4.693 6.001 1.00 90.56 96 TYR A CA 1
ATOM 789 C C . TYR A 1 96 ? -0.422 -3.446 5.164 1.00 90.56 96 TYR A C 1
ATOM 791 O O . TYR A 1 96 ? 0.589 -2.788 5.400 1.00 90.56 96 TYR A O 1
ATOM 799 N N . TYR A 1 97 ? -1.294 -3.082 4.219 1.00 89.50 97 TYR A N 1
ATOM 800 C CA . TYR A 1 97 ? -1.126 -1.866 3.425 1.00 89.50 97 TYR A CA 1
ATOM 801 C C . TYR A 1 97 ? -1.114 -0.619 4.301 1.00 89.50 97 TYR A C 1
ATOM 803 O O . TYR A 1 97 ? -0.194 0.181 4.179 1.00 89.50 97 TYR A O 1
ATOM 811 N N . ALA A 1 98 ? -2.063 -0.488 5.227 1.00 89.38 98 ALA A N 1
ATOM 812 C CA . ALA A 1 98 ? -2.132 0.651 6.134 1.00 89.38 98 ALA A CA 1
ATOM 813 C C . ALA A 1 98 ? -0.839 0.858 6.929 1.00 89.38 98 ALA A C 1
ATOM 815 O O . ALA A 1 98 ? -0.352 1.975 7.019 1.00 89.38 98 ALA A O 1
ATOM 816 N N . LYS A 1 99 ? -0.232 -0.224 7.428 1.00 89.62 99 LYS A N 1
ATOM 817 C CA . LYS A 1 99 ? 1.017 -0.150 8.199 1.00 89.62 99 LYS A CA 1
ATOM 818 C C . LYS A 1 99 ? 2.243 0.283 7.392 1.00 89.62 99 LYS A C 1
ATOM 820 O O . LYS A 1 99 ? 3.236 0.684 7.985 1.00 89.62 99 LYS A O 1
ATOM 825 N N . ASN A 1 100 ? 2.223 0.114 6.071 1.00 89.56 100 ASN A N 1
ATOM 826 C CA . ASN A 1 100 ? 3.423 0.231 5.237 1.00 89.56 100 ASN A CA 1
ATOM 827 C C . ASN A 1 100 ? 3.312 1.312 4.149 1.00 89.56 100 ASN A C 1
ATOM 829 O O . ASN A 1 100 ? 4.330 1.701 3.577 1.00 89.56 100 ASN A O 1
ATOM 833 N N . VAL A 1 101 ? 2.104 1.790 3.831 1.00 86.50 101 VAL A N 1
ATOM 834 C CA . VAL A 1 101 ? 1.872 2.703 2.702 1.00 86.50 101 VAL A CA 1
ATOM 835 C C . VAL A 1 101 ? 2.490 4.081 2.924 1.00 86.50 101 VAL A C 1
ATOM 837 O O . VAL A 1 101 ? 3.046 4.638 1.982 1.00 86.50 101 VAL A O 1
ATOM 840 N N . GLU A 1 102 ? 2.459 4.614 4.148 1.00 87.25 102 GLU A N 1
ATOM 841 C CA . GLU A 1 102 ? 3.068 5.915 4.455 1.00 87.25 102 GLU A CA 1
ATOM 842 C C . GLU A 1 102 ? 4.580 5.866 4.227 1.00 87.25 102 GLU A C 1
ATOM 844 O O . GLU A 1 102 ? 5.114 6.608 3.410 1.00 87.25 102 GLU A O 1
ATOM 849 N N . CYS A 1 103 ? 5.249 4.896 4.844 1.00 91.06 103 CYS A N 1
ATOM 850 C CA . CYS A 1 103 ? 6.679 4.662 4.686 1.00 91.06 103 CYS A CA 1
ATOM 851 C C . CYS A 1 103 ? 7.094 4.408 3.218 1.00 91.06 103 CYS A C 1
ATOM 853 O O . CYS A 1 103 ? 8.131 4.902 2.766 1.00 91.06 103 CYS A O 1
ATOM 855 N N . LEU A 1 104 ? 6.276 3.692 2.435 1.00 90.38 104 LEU A N 1
ATOM 856 C CA . LEU A 1 104 ? 6.475 3.557 0.987 1.00 90.38 104 LEU A CA 1
ATOM 857 C C . LEU A 1 104 ? 6.383 4.917 0.278 1.00 90.38 104 LEU A C 1
ATOM 859 O O . LEU A 1 104 ? 7.268 5.254 -0.508 1.00 90.38 104 LEU A O 1
ATOM 863 N N . ASN A 1 105 ? 5.333 5.691 0.553 1.00 87.38 105 ASN A N 1
ATOM 864 C CA . ASN A 1 105 ? 5.109 6.993 -0.072 1.00 87.38 105 ASN A CA 1
ATOM 865 C C . ASN A 1 105 ? 6.230 7.985 0.280 1.00 87.38 105 ASN A C 1
ATOM 867 O O . ASN A 1 105 ? 6.702 8.708 -0.595 1.00 87.38 105 ASN A O 1
ATOM 871 N N . GLU A 1 106 ? 6.708 7.989 1.525 1.00 90.44 106 GLU A N 1
ATOM 872 C CA . GLU A 1 106 ? 7.859 8.789 1.955 1.00 90.44 106 GLU A CA 1
ATOM 873 C C . GLU A 1 106 ? 9.144 8.382 1.226 1.00 90.44 106 GLU A C 1
ATOM 875 O O . GLU A 1 106 ? 9.910 9.241 0.781 1.00 90.44 106 GLU A O 1
ATOM 880 N N . ALA A 1 107 ? 9.381 7.076 1.066 1.00 91.00 107 ALA A N 1
ATOM 881 C CA . ALA A 1 107 ? 10.532 6.576 0.326 1.00 91.00 107 ALA A CA 1
ATOM 882 C C . ALA A 1 107 ? 10.474 6.987 -1.155 1.00 91.00 107 ALA A C 1
ATOM 884 O O . ALA A 1 107 ? 11.481 7.429 -1.701 1.00 91.00 107 ALA A O 1
ATOM 885 N N . GLU A 1 108 ? 9.312 6.890 -1.802 1.00 86.88 108 GLU A N 1
ATOM 886 C CA . GLU A 1 108 ? 9.130 7.298 -3.202 1.00 86.88 108 GLU A CA 1
ATOM 887 C C . GLU A 1 108 ? 9.213 8.822 -3.396 1.00 86.88 108 GLU A C 1
ATOM 889 O O . GLU A 1 108 ? 9.704 9.290 -4.424 1.00 86.88 108 GLU A O 1
ATOM 894 N N . ALA A 1 109 ? 8.781 9.604 -2.404 1.00 88.81 109 ALA A N 1
ATOM 895 C CA . ALA A 1 109 ? 8.863 11.063 -2.422 1.00 88.81 109 ALA A CA 1
ATOM 896 C C . ALA A 1 109 ? 10.264 11.602 -2.082 1.00 88.81 109 ALA A C 1
ATOM 898 O O . ALA A 1 109 ? 10.507 12.803 -2.235 1.00 88.81 109 ALA A O 1
ATOM 899 N N . ASN A 1 110 ? 11.187 10.748 -1.627 1.00 90.06 110 ASN A N 1
ATOM 900 C CA . ASN A 1 110 ? 12.514 11.165 -1.193 1.00 90.06 110 ASN A CA 1
ATOM 901 C C . ASN A 1 110 ? 13.352 11.714 -2.374 1.00 90.06 110 ASN A C 1
ATOM 903 O O . ASN A 1 110 ? 13.709 10.951 -3.280 1.00 90.06 110 ASN A O 1
ATOM 907 N N . PRO A 1 111 ? 13.742 13.008 -2.358 1.00 91.44 111 PRO A N 1
ATOM 908 C CA . PRO A 1 111 ? 14.513 13.618 -3.441 1.00 91.44 111 PRO A CA 1
ATOM 909 C C . PRO A 1 111 ? 15.875 12.962 -3.689 1.00 91.44 111 PRO A C 1
ATOM 911 O O . PRO A 1 111 ? 16.339 12.959 -4.829 1.00 91.44 111 PRO A O 1
ATOM 914 N N . ASP A 1 112 ? 16.496 12.384 -2.658 1.00 92.69 112 ASP A N 1
ATOM 915 C CA . ASP A 1 112 ? 17.821 11.762 -2.752 1.00 92.69 112 ASP A CA 1
ATOM 916 C C . ASP A 1 112 ? 17.799 10.468 -3.581 1.00 92.69 112 ASP A C 1
ATOM 918 O O . ASP A 1 112 ? 18.832 10.036 -4.085 1.00 92.69 112 ASP A O 1
ATOM 922 N N . LEU A 1 113 ? 16.623 9.854 -3.754 1.00 90.19 113 LEU A N 1
ATOM 923 C CA . LEU A 1 113 ? 16.438 8.613 -4.518 1.00 90.19 113 LEU A CA 1
ATOM 924 C C . LEU A 1 113 ? 15.989 8.860 -5.956 1.00 90.19 113 LEU A C 1
ATOM 926 O O . LEU A 1 113 ? 15.828 7.918 -6.735 1.00 90.19 113 LEU A O 1
ATOM 930 N N . LYS A 1 114 ? 15.799 10.127 -6.332 1.00 90.00 114 LYS A N 1
ATOM 931 C CA . LYS A 1 114 ? 15.260 10.515 -7.635 1.00 90.00 114 LYS A CA 1
ATOM 932 C C . LYS A 1 114 ? 16.075 9.955 -8.799 1.00 90.00 114 LYS A C 1
ATOM 934 O O . LYS A 1 114 ? 15.489 9.480 -9.770 1.00 90.00 114 LYS A O 1
ATOM 939 N N . ASP A 1 115 ? 17.402 9.987 -8.702 1.00 90.88 115 ASP A N 1
ATOM 940 C CA . ASP A 1 115 ? 18.281 9.480 -9.760 1.00 90.88 115 ASP A CA 1
ATOM 941 C C . ASP A 1 115 ? 18.215 7.948 -9.859 1.00 90.88 115 ASP A C 1
ATOM 943 O O . ASP A 1 115 ? 18.186 7.396 -10.959 1.00 90.88 115 ASP A O 1
ATOM 947 N N . GLU A 1 116 ? 18.120 7.247 -8.727 1.00 92.31 116 GLU A N 1
ATOM 948 C CA . GLU A 1 116 ? 17.966 5.789 -8.696 1.00 92.31 116 GLU A CA 1
ATOM 949 C C . GLU A 1 116 ? 16.630 5.357 -9.317 1.00 92.31 116 GLU A C 1
ATOM 951 O O . GLU A 1 116 ? 16.603 4.478 -10.182 1.00 92.31 116 GLU A O 1
ATOM 956 N N . PHE A 1 117 ? 15.532 6.032 -8.962 1.00 91.06 117 PHE A N 1
ATOM 957 C CA . PHE A 1 117 ? 14.225 5.808 -9.585 1.00 91.06 117 PHE A CA 1
ATOM 958 C C . PHE A 1 117 ? 14.228 6.159 -11.078 1.00 91.06 117 PHE A C 1
ATOM 960 O O . PHE A 1 117 ? 13.666 5.420 -11.892 1.00 91.06 117 PHE A O 1
ATOM 967 N N . GLY A 1 118 ? 14.907 7.244 -11.460 1.00 86.81 118 GLY A N 1
ATOM 968 C CA . GLY A 1 118 ? 15.102 7.636 -12.855 1.00 86.81 118 GLY A CA 1
ATOM 969 C C . GLY A 1 118 ? 15.817 6.557 -13.670 1.00 86.81 118 GLY A C 1
ATOM 970 O O . GLY A 1 118 ? 15.392 6.251 -14.784 1.00 86.81 118 GLY A O 1
ATOM 971 N N . ASN A 1 119 ? 16.835 5.913 -13.095 1.00 89.56 119 ASN A N 1
ATOM 972 C CA . ASN A 1 119 ? 17.541 4.796 -13.724 1.00 89.56 119 ASN A CA 1
ATOM 973 C C . ASN A 1 119 ? 16.641 3.562 -13.893 1.00 89.56 119 ASN A C 1
ATOM 975 O O . ASN A 1 119 ? 16.656 2.945 -14.959 1.00 89.56 119 ASN A O 1
ATOM 979 N N . CYS A 1 120 ? 15.812 3.231 -12.893 1.00 90.12 120 CYS A N 1
ATOM 980 C CA . CYS A 1 120 ? 14.828 2.152 -13.027 1.00 90.12 120 CYS A CA 1
ATOM 981 C C . CYS A 1 120 ? 13.863 2.416 -14.192 1.00 90.12 120 CYS A C 1
ATOM 983 O O . CYS A 1 120 ? 13.577 1.515 -14.982 1.00 90.12 120 CYS A O 1
ATOM 985 N N . LEU A 1 121 ? 13.368 3.653 -14.314 1.00 87.50 121 LEU A N 1
ATOM 986 C CA . LEU A 1 121 ? 12.462 4.044 -15.392 1.00 87.50 121 LEU A CA 1
ATOM 987 C C . LEU A 1 121 ? 13.154 4.023 -16.760 1.00 87.50 121 LEU A C 1
ATOM 989 O O . LEU A 1 121 ? 12.569 3.528 -17.720 1.00 87.50 121 LEU A O 1
ATOM 993 N N . ALA A 1 122 ? 14.392 4.509 -16.855 1.00 84.19 122 ALA A N 1
ATOM 994 C CA . ALA A 1 122 ? 15.161 4.499 -18.097 1.00 84.19 122 ALA A CA 1
ATOM 995 C C . ALA A 1 122 ? 15.388 3.072 -18.627 1.00 84.19 122 ALA A C 1
ATOM 997 O O . ALA A 1 122 ? 15.280 2.839 -19.830 1.00 84.19 122 ALA A O 1
ATOM 998 N N . ASP A 1 123 ? 15.615 2.099 -17.740 1.00 83.12 123 ASP A N 1
ATOM 999 C CA . ASP A 1 123 ? 15.697 0.675 -18.097 1.00 83.12 123 ASP A CA 1
ATOM 1000 C C . ASP A 1 123 ? 14.372 0.126 -18.672 1.00 83.12 123 ASP A C 1
ATOM 1002 O O . ASP A 1 123 ? 14.378 -0.815 -19.472 1.00 83.12 123 ASP A O 1
ATOM 1006 N N . LEU A 1 124 ? 13.233 0.706 -18.277 1.00 82.69 124 LEU A N 1
ATOM 1007 C CA . LEU A 1 124 ? 11.889 0.313 -18.712 1.00 82.69 124 LEU A CA 1
ATOM 1008 C C . LEU A 1 124 ? 11.452 0.997 -20.025 1.00 82.69 124 LEU A C 1
ATOM 1010 O O . LEU A 1 124 ? 10.722 0.386 -20.812 1.00 82.69 124 LEU A O 1
ATOM 1014 N N . THR A 1 125 ? 11.863 2.248 -20.262 1.00 76.44 125 THR A N 1
ATOM 1015 C CA . THR A 1 125 ? 11.387 3.101 -21.377 1.00 76.44 125 THR A CA 1
ATOM 1016 C C . THR A 1 125 ? 12.443 3.422 -22.435 1.00 76.44 125 THR A C 1
ATOM 1018 O O . THR A 1 125 ? 12.094 3.956 -23.486 1.00 76.44 125 THR A O 1
ATOM 1021 N N . GLY A 1 126 ? 13.721 3.135 -22.180 1.00 67.38 126 GLY A N 1
ATOM 1022 C CA . GLY A 1 126 ? 14.830 3.602 -23.007 1.00 67.38 126 GLY A CA 1
ATOM 1023 C C . GLY A 1 126 ? 14.827 3.065 -24.442 1.00 67.38 126 GLY A C 1
ATOM 1024 O O . GLY A 1 126 ? 14.468 1.917 -24.698 1.00 67.38 126 GLY A O 1
ATOM 1025 N N . GLU A 1 127 ? 15.333 3.882 -25.373 1.00 58.44 127 GLU A N 1
ATOM 1026 C CA . GLU A 1 127 ? 15.460 3.589 -26.816 1.00 58.44 127 GLU A CA 1
ATOM 1027 C C . GLU A 1 127 ? 16.471 2.462 -27.154 1.00 58.44 127 GLU A C 1
ATOM 1029 O O . GLU A 1 127 ? 16.705 2.149 -28.320 1.00 58.44 127 GLU A O 1
ATOM 1034 N N . GLY A 1 128 ? 17.081 1.842 -26.136 1.00 64.88 128 GLY A N 1
ATOM 1035 C CA . GLY A 1 128 ? 18.028 0.729 -26.246 1.00 64.88 128 GLY A CA 1
ATOM 1036 C C . GLY A 1 128 ? 17.411 -0.636 -25.908 1.00 64.88 128 GLY A C 1
ATOM 1037 O O . GLY A 1 128 ? 16.401 -1.053 -26.475 1.00 64.88 128 GLY A O 1
ATOM 1038 N N . ILE A 1 129 ? 18.038 -1.383 -24.988 1.00 62.34 129 ILE A N 1
ATOM 1039 C CA . ILE A 1 129 ? 17.494 -2.663 -24.505 1.00 62.34 129 ILE A CA 1
ATOM 1040 C C . ILE A 1 129 ? 16.398 -2.368 -23.485 1.00 62.34 129 ILE A C 1
ATOM 1042 O O . ILE A 1 129 ? 16.658 -2.271 -22.290 1.00 62.34 129 ILE A O 1
ATOM 1046 N N . GLN A 1 130 ? 15.165 -2.264 -23.969 1.00 72.88 130 GLN A N 1
ATOM 1047 C CA . GLN A 1 130 ? 13.986 -2.205 -23.117 1.00 72.88 130 GLN A CA 1
ATOM 1048 C C . GLN A 1 130 ? 13.915 -3.463 -22.239 1.00 72.88 130 GLN A C 1
ATOM 1050 O O . GLN A 1 130 ? 13.706 -4.575 -22.748 1.00 72.88 130 GLN A O 1
ATOM 1055 N N . ARG A 1 131 ? 14.123 -3.304 -20.928 1.00 80.62 131 ARG A N 1
ATOM 1056 C CA . ARG A 1 131 ? 14.079 -4.425 -19.989 1.00 80.62 131 ARG A CA 1
ATOM 1057 C C . ARG A 1 131 ? 12.633 -4.828 -19.685 1.00 80.62 131 ARG A C 1
ATOM 1059 O O . ARG A 1 131 ? 11.741 -3.981 -19.669 1.00 80.62 131 ARG A O 1
ATOM 1066 N N . PRO A 1 132 ? 12.393 -6.120 -19.398 1.00 85.69 132 PRO A N 1
ATOM 1067 C CA . PRO A 1 132 ? 11.082 -6.580 -18.975 1.00 85.69 132 PRO A CA 1
ATOM 1068 C C . PRO A 1 132 ? 10.550 -5.878 -17.722 1.00 85.69 132 PRO A C 1
ATOM 1070 O O . PRO A 1 132 ? 11.323 -5.592 -16.810 1.00 85.69 132 PRO A O 1
ATOM 1073 N N . CYS A 1 133 ? 9.228 -5.735 -17.615 1.00 89.94 133 CYS A N 1
ATOM 1074 C CA . CYS A 1 133 ? 8.538 -5.121 -16.467 1.00 89.94 133 CYS A CA 1
ATOM 1075 C C . CYS A 1 133 ? 8.988 -5.680 -15.095 1.00 89.94 133 CYS A C 1
ATOM 1077 O O . CYS A 1 133 ? 9.131 -4.931 -14.131 1.00 89.94 133 CYS A O 1
ATOM 1079 N N . GLY A 1 134 ? 9.326 -6.975 -15.006 1.00 90.81 134 GLY A N 1
ATOM 1080 C CA . GLY A 1 134 ? 9.881 -7.579 -13.784 1.00 90.81 134 GLY A CA 1
ATOM 1081 C C . GLY A 1 134 ? 11.215 -6.968 -13.318 1.00 90.81 134 GLY A C 1
ATOM 1082 O O . GLY A 1 134 ? 11.465 -6.890 -12.115 1.00 90.81 134 GLY A O 1
ATOM 1083 N N . HIS A 1 135 ? 12.057 -6.469 -14.233 1.00 91.56 135 HIS A N 1
ATOM 1084 C CA . HIS A 1 135 ? 13.280 -5.746 -13.860 1.00 91.56 135 HIS A CA 1
ATOM 1085 C C . HIS A 1 135 ? 12.973 -4.428 -13.163 1.00 91.56 135 HIS A C 1
ATOM 1087 O O . HIS A 1 135 ? 13.641 -4.115 -12.182 1.00 91.56 135 HIS A O 1
ATOM 1093 N N . TYR A 1 136 ? 11.972 -3.689 -13.645 1.00 92.19 136 TYR A N 1
ATOM 1094 C CA . TYR A 1 136 ? 11.551 -2.440 -13.023 1.00 92.19 136 TYR A CA 1
ATOM 1095 C C . TYR A 1 136 ? 11.086 -2.685 -11.585 1.00 92.19 136 TYR 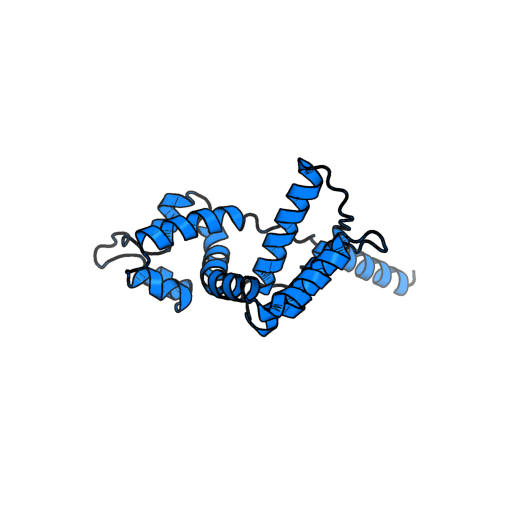A C 1
ATOM 1097 O O . TYR A 1 136 ? 11.596 -2.058 -10.663 1.00 92.19 136 TYR A O 1
ATOM 1105 N N . ILE A 1 137 ? 10.224 -3.688 -11.376 1.00 93.25 137 ILE A N 1
ATOM 1106 C CA . ILE A 1 137 ? 9.760 -4.076 -10.035 1.00 93.25 137 ILE A CA 1
ATOM 1107 C C . ILE A 1 137 ? 10.949 -4.413 -9.127 1.00 93.25 137 ILE A C 1
ATOM 1109 O O . ILE A 1 137 ? 11.055 -3.897 -8.020 1.00 93.25 137 ILE A O 1
ATOM 1113 N N . ASN A 1 138 ? 11.889 -5.238 -9.597 1.00 93.75 138 ASN A N 1
ATOM 1114 C CA . ASN A 1 138 ? 13.076 -5.588 -8.814 1.00 93.75 138 ASN A CA 1
ATOM 1115 C C . ASN A 1 138 ? 13.980 -4.375 -8.516 1.00 93.75 138 ASN A C 1
ATOM 1117 O O . ASN A 1 138 ? 14.594 -4.312 -7.454 1.00 93.75 138 ASN A O 1
ATOM 1121 N N . CYS A 1 139 ? 14.076 -3.420 -9.443 1.00 93.81 139 CYS A N 1
ATOM 1122 C CA . CYS A 1 139 ? 14.823 -2.179 -9.256 1.00 93.81 139 CYS A CA 1
ATOM 1123 C C . CYS A 1 139 ? 14.198 -1.330 -8.140 1.00 93.81 139 CYS A C 1
ATOM 1125 O O . CYS A 1 139 ? 14.884 -0.995 -7.177 1.00 93.81 139 CYS A O 1
ATOM 1127 N N . MET A 1 140 ? 12.880 -1.111 -8.196 1.00 94.50 140 MET A N 1
ATOM 1128 C CA . MET A 1 140 ? 12.133 -0.386 -7.161 1.00 94.50 140 MET A CA 1
ATOM 1129 C C . MET A 1 140 ? 12.279 -1.039 -5.784 1.00 94.50 140 MET A C 1
ATOM 1131 O O . MET A 1 140 ? 12.589 -0.363 -4.804 1.00 94.50 140 MET A O 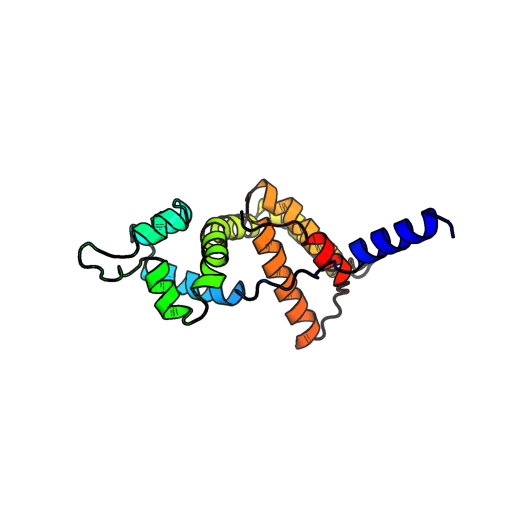1
ATOM 1135 N N . ARG A 1 141 ? 12.156 -2.371 -5.708 1.00 94.06 141 ARG A N 1
ATOM 1136 C CA . ARG A 1 141 ? 12.335 -3.126 -4.456 1.00 94.06 141 ARG A CA 1
ATOM 1137 C C . ARG A 1 141 ? 13.705 -2.896 -3.821 1.00 94.06 141 ARG A C 1
ATOM 1139 O O . ARG A 1 141 ? 13.784 -2.686 -2.616 1.00 94.06 141 ARG A O 1
ATOM 1146 N N . LYS A 1 142 ? 14.782 -2.911 -4.613 1.00 94.38 142 LYS A N 1
ATOM 1147 C CA . LYS A 1 142 ? 16.153 -2.705 -4.110 1.00 94.38 142 LYS A CA 1
ATOM 1148 C C . LYS A 1 142 ? 16.372 -1.325 -3.498 1.00 94.38 142 LYS A C 1
ATOM 1150 O O . LYS A 1 142 ? 17.203 -1.209 -2.605 1.00 94.38 142 LYS A O 1
ATOM 1155 N N . ILE A 1 143 ? 15.651 -0.316 -3.978 1.00 94.31 143 ILE A N 1
ATOM 1156 C CA . ILE A 1 143 ? 15.754 1.059 -3.484 1.00 94.31 143 ILE A CA 1
ATOM 1157 C C . ILE A 1 143 ? 14.882 1.240 -2.235 1.00 94.31 143 ILE A C 1
ATOM 1159 O O . ILE A 1 143 ? 15.336 1.779 -1.225 1.00 94.31 143 ILE A O 1
ATOM 1163 N N . VAL A 1 144 ? 13.633 0.767 -2.293 1.00 94.00 144 VAL A N 1
ATOM 1164 C CA . VAL A 1 144 ? 12.615 1.063 -1.278 1.00 94.00 144 VAL A CA 1
ATOM 1165 C C . VAL A 1 144 ? 12.672 0.117 -0.081 1.00 94.00 144 VAL A C 1
ATOM 1167 O O . VAL A 1 144 ? 12.657 0.585 1.052 1.00 94.00 144 VAL A O 1
ATOM 1170 N N . VAL A 1 145 ? 12.768 -1.202 -0.285 1.00 92.75 145 VAL A N 1
ATOM 1171 C CA . VAL A 1 145 ? 12.662 -2.196 0.808 1.00 92.75 145 VAL A CA 1
ATOM 1172 C C . VAL A 1 145 ? 13.699 -1.994 1.924 1.00 92.75 145 VAL A C 1
ATOM 1174 O O . VAL A 1 145 ? 13.332 -2.143 3.087 1.00 92.75 145 VAL A O 1
ATOM 1177 N N . PRO A 1 146 ? 14.963 -1.604 1.651 1.00 93.25 146 PRO A N 1
ATOM 1178 C CA . PRO A 1 146 ? 15.916 -1.303 2.723 1.00 93.25 146 PRO A CA 1
ATOM 1179 C C . PRO A 1 146 ? 15.502 -0.137 3.632 1.00 93.25 146 PRO A C 1
ATOM 1181 O O . PRO A 1 146 ? 15.960 -0.065 4.769 1.00 93.25 146 PRO A O 1
ATOM 1184 N N . LYS A 1 147 ? 14.676 0.786 3.128 1.00 92.00 147 LYS A N 1
ATOM 1185 C CA . LYS A 1 147 ? 14.159 1.951 3.863 1.00 92.00 147 LYS A CA 1
ATOM 1186 C C . LYS A 1 147 ? 12.797 1.665 4.479 1.00 92.00 147 LYS A C 1
ATOM 1188 O O . LYS A 1 147 ? 12.508 2.163 5.558 1.00 92.00 147 LYS A O 1
ATOM 1193 N N . CYS A 1 148 ? 12.008 0.839 3.799 1.00 90.81 148 CYS A N 1
ATOM 1194 C CA . CYS A 1 148 ? 10.677 0.440 4.205 1.00 90.81 148 CYS A CA 1
ATOM 1195 C C . CYS A 1 148 ? 10.541 -1.090 4.251 1.00 90.81 148 CYS A C 1
ATOM 1197 O O . CYS A 1 148 ? 10.031 -1.704 3.300 1.00 90.81 148 CYS A O 1
ATOM 1199 N N . PRO A 1 149 ? 11.026 -1.740 5.327 1.00 86.75 149 PRO A N 1
ATOM 1200 C CA . PRO A 1 149 ? 10.838 -3.172 5.518 1.00 86.75 149 PRO A CA 1
ATOM 1201 C C . PRO A 1 149 ? 9.337 -3.477 5.606 1.00 86.75 149 PRO A C 1
ATOM 1203 O O . PRO A 1 149 ? 8.682 -3.033 6.539 1.00 86.75 149 PRO A O 1
ATOM 1206 N N . GLY A 1 150 ? 8.795 -4.203 4.624 1.00 85.56 150 GLY A N 1
ATOM 1207 C CA . GLY A 1 150 ? 7.347 -4.449 4.498 1.00 85.56 150 GLY A CA 1
ATOM 1208 C C . GLY A 1 150 ? 6.673 -3.746 3.311 1.00 85.56 150 GLY A C 1
ATOM 1209 O O . GLY A 1 150 ? 5.513 -3.998 3.014 1.00 85.56 150 GLY A O 1
ATOM 1210 N N . ALA A 1 151 ? 7.392 -2.932 2.534 1.00 89.62 151 ALA A N 1
ATOM 1211 C CA . ALA A 1 151 ? 6.845 -2.381 1.286 1.00 89.62 151 ALA A CA 1
ATOM 1212 C C . ALA A 1 151 ? 6.810 -3.397 0.125 1.00 89.62 151 ALA A C 1
ATOM 1214 O O . ALA A 1 151 ? 6.239 -3.129 -0.930 1.00 89.62 151 ALA A O 1
ATOM 1215 N N . ASP A 1 152 ? 7.438 -4.562 0.290 1.00 90.12 152 ASP A N 1
ATOM 1216 C CA . ASP A 1 152 ? 7.767 -5.456 -0.818 1.00 90.12 152 ASP A CA 1
ATOM 1217 C C . ASP A 1 152 ? 6.520 -6.021 -1.530 1.00 90.12 152 ASP A C 1
ATOM 1219 O O . ASP A 1 152 ? 6.400 -5.975 -2.759 1.00 90.12 152 ASP A O 1
ATOM 1223 N N . ALA A 1 153 ? 5.529 -6.477 -0.756 1.00 88.75 153 ALA A N 1
ATOM 1224 C CA . ALA A 1 153 ? 4.266 -6.950 -1.316 1.00 88.75 153 ALA A CA 1
ATOM 1225 C C . ALA A 1 153 ? 3.456 -5.817 -1.976 1.00 88.75 153 ALA A C 1
ATOM 1227 O O . ALA A 1 153 ? 2.842 -6.049 -3.017 1.00 88.75 153 ALA A O 1
ATOM 1228 N N . ILE A 1 154 ? 3.513 -4.594 -1.429 1.00 89.62 154 ILE A N 1
ATOM 1229 C CA . ILE A 1 154 ? 2.825 -3.415 -1.986 1.00 89.62 154 ILE A CA 1
ATOM 1230 C C . ILE A 1 154 ? 3.413 -3.041 -3.340 1.00 89.62 154 ILE A C 1
ATOM 1232 O O . ILE A 1 154 ? 2.671 -2.855 -4.300 1.00 89.62 154 ILE A O 1
ATOM 1236 N N . ILE A 1 155 ? 4.743 -2.985 -3.437 1.00 91.62 155 ILE A N 1
ATOM 1237 C CA . ILE A 1 155 ? 5.467 -2.683 -4.678 1.00 91.62 155 ILE A CA 1
ATOM 1238 C C . ILE A 1 155 ? 5.075 -3.674 -5.777 1.00 91.62 155 ILE A C 1
ATOM 1240 O O . ILE A 1 155 ? 4.788 -3.276 -6.909 1.00 91.62 155 ILE A O 1
ATOM 1244 N N . CYS A 1 156 ? 5.035 -4.965 -5.446 1.00 90.19 156 CYS A N 1
ATOM 1245 C CA . CYS A 1 156 ? 4.601 -5.994 -6.379 1.00 90.19 156 CYS A CA 1
ATOM 1246 C C . CYS A 1 156 ? 3.152 -5.792 -6.833 1.00 90.19 156 CYS A C 1
ATOM 1248 O O . CYS A 1 156 ? 2.912 -5.744 -8.037 1.00 90.19 156 CYS A O 1
ATOM 1250 N N . ASP A 1 157 ? 2.202 -5.613 -5.915 1.00 87.62 157 ASP A N 1
ATOM 1251 C CA . ASP A 1 157 ? 0.793 -5.430 -6.285 1.00 87.62 157 ASP A CA 1
ATOM 1252 C C . ASP A 1 157 ? 0.581 -4.159 -7.124 1.00 87.62 157 ASP A C 1
ATOM 1254 O O . ASP A 1 157 ? -0.010 -4.226 -8.205 1.00 87.62 157 ASP A O 1
ATOM 1258 N N . ARG A 1 158 ? 1.148 -3.027 -6.680 1.00 87.94 158 ARG A N 1
ATOM 1259 C CA . ARG A 1 158 ? 1.059 -1.713 -7.334 1.00 87.94 158 ARG A CA 1
ATOM 1260 C C . ARG A 1 158 ? 1.535 -1.766 -8.778 1.00 87.94 158 ARG A C 1
ATOM 1262 O O . ARG A 1 158 ? 0.824 -1.346 -9.693 1.00 87.94 158 ARG A O 1
ATOM 1269 N N . TYR A 1 159 ? 2.746 -2.271 -9.010 1.00 89.38 159 TYR A N 1
ATOM 1270 C CA . TYR A 1 159 ? 3.320 -2.252 -10.352 1.00 89.38 159 TYR A CA 1
ATOM 1271 C C . TYR A 1 159 ? 2.759 -3.344 -11.254 1.00 89.38 159 TYR A C 1
ATOM 1273 O O . TYR A 1 159 ? 2.623 -3.112 -12.453 1.00 89.38 159 TYR A O 1
ATOM 1281 N N . MET A 1 160 ? 2.363 -4.499 -10.714 1.00 87.94 160 MET A N 1
ATOM 1282 C CA . MET A 1 160 ? 1.640 -5.499 -11.502 1.00 87.94 160 MET A CA 1
ATOM 1283 C C . MET A 1 160 ? 0.309 -4.953 -12.021 1.00 87.94 160 MET A C 1
ATOM 1285 O O . MET A 1 160 ? 0.009 -5.107 -13.206 1.00 87.94 160 MET A O 1
ATOM 1289 N N . GLU A 1 161 ? -0.459 -4.275 -11.166 1.00 84.31 161 GLU A N 1
ATOM 1290 C CA . GLU A 1 161 ? -1.700 -3.610 -11.564 1.00 84.31 161 GLU A CA 1
ATOM 1291 C C . GLU A 1 161 ? -1.437 -2.486 -12.576 1.00 84.31 161 GLU A C 1
ATOM 1293 O O . GLU A 1 161 ? -2.051 -2.462 -13.645 1.00 84.31 161 GLU A O 1
ATOM 1298 N N . THR A 1 162 ? -0.453 -1.625 -12.304 1.00 84.81 162 THR A N 1
ATOM 1299 C CA . THR A 1 162 ? -0.060 -0.523 -13.198 1.00 84.81 162 THR A CA 1
ATOM 1300 C C . THR A 1 162 ? 0.301 -1.034 -14.592 1.00 84.81 162 THR A C 1
ATOM 1302 O O . THR A 1 162 ? -0.233 -0.559 -15.593 1.00 84.81 162 THR A O 1
ATOM 1305 N N . PHE A 1 163 ? 1.154 -2.055 -14.693 1.00 86.81 163 PHE A N 1
ATOM 1306 C CA . PHE A 1 163 ? 1.527 -2.628 -15.984 1.00 86.81 163 PHE A CA 1
ATOM 1307 C C . PHE A 1 163 ? 0.364 -3.327 -16.679 1.00 86.81 163 PHE A C 1
ATOM 1309 O O . PHE A 1 163 ? 0.267 -3.263 -17.905 1.00 86.81 163 PHE A O 1
ATOM 1316 N N . HIS A 1 164 ? -0.544 -3.964 -15.937 1.00 83.44 164 HIS A N 1
ATOM 1317 C CA . HIS A 1 164 ? -1.746 -4.545 -16.526 1.00 83.44 164 HIS A CA 1
ATOM 1318 C C . HIS A 1 164 ? -2.644 -3.481 -17.152 1.00 83.44 164 HIS A C 1
ATOM 1320 O O . HIS A 1 164 ? -3.170 -3.719 -18.239 1.00 83.44 164 HIS A O 1
ATOM 1326 N N . ILE A 1 165 ? -2.794 -2.324 -16.503 1.00 78.38 165 ILE A N 1
ATOM 1327 C CA . ILE A 1 165 ? -3.536 -1.183 -17.043 1.00 78.38 165 ILE A CA 1
ATOM 1328 C C . ILE A 1 165 ? -2.822 -0.670 -18.297 1.00 78.38 165 ILE A C 1
ATOM 1330 O O . ILE A 1 165 ? -3.368 -0.778 -19.390 1.00 78.38 165 ILE A O 1
ATOM 1334 N N . LEU A 1 166 ? -1.563 -0.239 -18.187 1.00 77.81 166 LEU A N 1
ATOM 1335 C CA . LEU A 1 166 ? -0.834 0.404 -19.291 1.00 77.81 166 LEU A CA 1
ATOM 1336 C C . LEU A 1 166 ? -0.715 -0.487 -20.543 1.00 77.81 166 LEU A C 1
ATOM 1338 O O . LEU A 1 166 ? -0.824 0.002 -21.668 1.00 77.81 166 LEU A O 1
ATOM 1342 N N . THR A 1 167 ? -0.549 -1.803 -20.366 1.00 74.94 167 THR A N 1
ATOM 1343 C CA . THR A 1 167 ? -0.484 -2.751 -21.494 1.00 74.94 167 THR A CA 1
ATOM 1344 C C . THR A 1 167 ? -1.848 -3.047 -22.124 1.00 74.94 167 THR A C 1
ATOM 1346 O O . THR A 1 167 ? -1.908 -3.263 -23.333 1.00 74.94 167 THR A O 1
ATOM 1349 N N . LYS A 1 168 ? -2.945 -3.064 -21.348 1.00 70.88 168 LYS A N 1
ATOM 1350 C CA . LYS A 1 168 ? -4.295 -3.368 -21.861 1.00 70.88 168 LYS A CA 1
ATOM 1351 C C . LYS A 1 168 ? -5.041 -2.142 -22.383 1.00 70.88 168 LYS A C 1
ATOM 1353 O O . LYS A 1 168 ? -5.707 -2.251 -23.408 1.00 70.88 168 LYS A O 1
ATOM 1358 N N . SER A 1 169 ? -5.000 -1.020 -21.666 1.00 60.00 169 SER A N 1
ATOM 1359 C CA . SER A 1 169 ? -5.845 0.149 -21.944 1.00 60.00 169 SER A CA 1
ATOM 1360 C C . SER A 1 169 ? -5.172 1.193 -22.821 1.00 60.00 169 SER A C 1
ATOM 1362 O O . SER A 1 169 ? -5.855 1.840 -23.609 1.00 60.00 169 SER A O 1
ATOM 1364 N N . GLU A 1 170 ? -3.854 1.361 -22.712 1.00 57.94 170 GLU A N 1
ATOM 1365 C CA . GLU A 1 170 ? -3.151 2.469 -23.377 1.00 57.94 170 GLU A CA 1
ATOM 1366 C C . GLU A 1 170 ? -2.329 2.023 -24.589 1.00 57.94 170 GLU A C 1
ATOM 1368 O O . GLU A 1 170 ? -1.792 2.855 -25.317 1.00 57.94 170 GLU A O 1
ATOM 1373 N N . GLY A 1 171 ? -2.232 0.710 -24.832 1.00 55.25 171 GLY A N 1
ATOM 1374 C CA . GLY A 1 171 ? -1.438 0.161 -25.934 1.00 55.25 171 GLY A CA 1
ATOM 1375 C C . GLY A 1 171 ? 0.044 0.534 -25.846 1.00 55.25 171 GLY A C 1
ATOM 1376 O O . GLY A 1 171 ? 0.759 0.454 -26.846 1.00 55.25 171 GLY A O 1
ATOM 1377 N N . ILE A 1 172 ? 0.512 0.957 -24.665 1.00 62.47 172 ILE A N 1
ATOM 1378 C CA . ILE A 1 172 ? 1.905 1.325 -24.453 1.00 62.47 172 ILE A CA 1
ATOM 1379 C C . ILE A 1 172 ? 2.726 0.041 -24.527 1.00 62.47 172 ILE A C 1
ATOM 1381 O O . ILE A 1 172 ? 2.490 -0.916 -23.787 1.00 62.47 172 ILE A O 1
ATOM 1385 N N . GLY A 1 173 ? 3.688 0.021 -25.453 1.00 62.06 173 GLY A N 1
ATOM 1386 C CA . GLY A 1 173 ? 4.524 -1.129 -25.798 1.00 62.06 173 GLY A CA 1
ATOM 1387 C C . GLY A 1 173 ? 5.557 -1.502 -24.734 1.00 62.06 173 GLY A C 1
ATOM 1388 O O . GLY A 1 173 ? 6.721 -1.728 -25.063 1.00 62.06 173 GLY A O 1
ATOM 1389 N N . PHE A 1 174 ? 5.172 -1.558 -23.459 1.00 72.88 174 PHE A N 1
ATOM 1390 C CA . PHE A 1 174 ? 6.009 -2.164 -22.432 1.00 72.88 174 PHE A CA 1
ATOM 1391 C C . PHE A 1 174 ? 6.161 -3.657 -22.711 1.00 72.88 174 PHE A C 1
ATOM 1393 O O . PHE A 1 174 ? 5.182 -4.388 -22.875 1.00 72.88 174 PHE A O 1
ATOM 1400 N N . LYS A 1 175 ? 7.405 -4.136 -22.732 1.00 75.00 175 LYS A N 1
ATOM 1401 C CA . LYS A 1 175 ? 7.689 -5.571 -22.801 1.00 75.00 175 LYS A CA 1
ATOM 1402 C C . LYS A 1 175 ? 7.435 -6.205 -21.437 1.00 75.00 175 LYS A C 1
ATOM 1404 O O . LYS A 1 175 ? 8.356 -6.397 -20.650 1.00 75.00 175 LYS A O 1
ATOM 1409 N N . CYS A 1 176 ? 6.189 -6.548 -21.138 1.00 81.25 176 CYS A N 1
ATOM 1410 C CA . CYS A 1 176 ? 5.889 -7.327 -19.941 1.00 81.25 176 CYS A CA 1
ATOM 1411 C C . CYS A 1 176 ? 5.936 -8.824 -20.255 1.00 81.25 176 CYS A C 1
ATOM 1413 O O . CYS A 1 176 ? 4.973 -9.409 -20.743 1.00 81.25 176 CYS A O 1
ATOM 1415 N N . ASP A 1 177 ? 7.072 -9.454 -19.945 1.00 85.56 177 ASP A N 1
ATOM 1416 C CA . ASP A 1 177 ? 7.107 -10.897 -19.715 1.00 85.56 177 ASP A CA 1
ATOM 1417 C C . ASP A 1 177 ? 6.456 -11.181 -18.356 1.00 85.56 177 ASP A C 1
ATOM 1419 O O . ASP A 1 177 ? 7.075 -11.016 -17.300 1.00 85.56 177 ASP A O 1
ATOM 1423 N N . TRP A 1 178 ? 5.180 -11.567 -18.389 1.00 84.69 178 TRP A N 1
ATOM 1424 C CA . TRP A 1 178 ? 4.397 -11.834 -17.186 1.00 84.69 178 TRP A CA 1
ATOM 1425 C C . TRP A 1 178 ? 4.967 -12.985 -16.359 1.00 84.69 178 TRP A C 1
ATOM 1427 O O . TRP A 1 178 ? 4.938 -12.908 -15.135 1.00 84.69 178 TRP A O 1
ATOM 1437 N N . ASN A 1 179 ? 5.594 -13.992 -16.977 1.00 84.31 179 ASN A N 1
ATOM 1438 C CA . ASN A 1 179 ? 6.249 -15.062 -16.220 1.00 84.31 179 ASN A CA 1
ATOM 1439 C C . ASN A 1 179 ? 7.404 -14.510 -15.381 1.00 84.31 179 ASN A C 1
ATOM 1441 O O . ASN A 1 179 ? 7.564 -14.877 -14.216 1.00 84.31 179 ASN A O 1
ATOM 1445 N N . HIS A 1 180 ? 8.192 -13.592 -15.946 1.00 86.12 180 HIS A N 1
ATOM 1446 C CA . HIS A 1 180 ? 9.245 -12.922 -15.194 1.00 86.12 180 HIS A CA 1
ATOM 1447 C C . HIS A 1 180 ? 8.672 -12.050 -14.067 1.00 86.12 180 HIS A C 1
ATOM 1449 O O . HIS A 1 180 ? 9.163 -12.122 -12.942 1.00 86.12 180 HIS A O 1
ATOM 1455 N N . VAL A 1 181 ? 7.610 -11.282 -14.331 1.00 87.69 181 VAL A N 1
ATOM 1456 C CA . VAL A 1 181 ? 6.922 -10.471 -13.308 1.00 87.69 181 VAL A CA 1
ATOM 1457 C C . VAL A 1 181 ? 6.439 -11.343 -12.143 1.00 87.69 181 VAL A C 1
ATOM 1459 O O . VAL A 1 181 ? 6.783 -11.071 -10.992 1.00 87.69 181 VAL A O 1
ATOM 1462 N N . HIS A 1 182 ? 5.719 -12.432 -12.427 1.00 86.44 182 HIS A N 1
ATOM 1463 C CA . HIS A 1 182 ? 5.234 -13.354 -11.399 1.00 86.44 182 HIS A CA 1
ATOM 1464 C C . HIS A 1 182 ? 6.381 -13.992 -10.612 1.00 86.44 182 HIS A C 1
ATOM 1466 O O . HIS A 1 182 ? 6.282 -14.113 -9.395 1.00 86.44 182 HIS A O 1
ATOM 1472 N N . ASN A 1 183 ? 7.490 -14.347 -11.269 1.00 86.25 183 ASN A N 1
ATOM 1473 C CA . ASN A 1 183 ? 8.664 -14.900 -10.593 1.00 86.25 183 ASN A CA 1
ATOM 1474 C C . ASN A 1 183 ? 9.330 -13.894 -9.646 1.00 86.25 183 ASN A C 1
ATOM 1476 O O . ASN A 1 183 ? 9.702 -14.268 -8.534 1.00 86.25 183 ASN A O 1
ATOM 1480 N N . VAL A 1 184 ? 9.454 -12.624 -10.048 1.00 89.31 184 VAL A N 1
ATOM 1481 C CA . VAL A 1 184 ? 9.984 -11.556 -9.179 1.00 89.31 184 VAL A CA 1
ATOM 1482 C C . VAL A 1 184 ? 9.110 -11.399 -7.935 1.00 89.31 184 VAL A C 1
ATOM 1484 O O . VAL A 1 184 ? 9.635 -11.262 -6.829 1.00 89.31 184 VAL A O 1
ATOM 1487 N N . CYS A 1 185 ? 7.792 -11.480 -8.105 1.00 89.06 185 CYS A N 1
ATOM 1488 C CA . CYS A 1 185 ? 6.809 -11.269 -7.048 1.00 89.06 185 CYS A CA 1
ATOM 1489 C C . CYS A 1 185 ? 6.302 -12.553 -6.376 1.00 89.06 185 CYS A C 1
ATOM 1491 O O . CYS A 1 185 ? 5.270 -12.535 -5.714 1.00 89.06 185 CYS A O 1
ATOM 1493 N N . ARG A 1 186 ? 6.989 -13.688 -6.523 1.00 83.25 186 ARG A N 1
ATOM 1494 C CA . ARG A 1 186 ? 6.466 -14.968 -6.019 1.00 83.25 186 ARG A CA 1
ATOM 1495 C C . ARG A 1 186 ? 6.579 -15.135 -4.504 1.00 83.25 186 ARG A C 1
ATOM 1497 O O . ARG A 1 186 ? 5.685 -15.692 -3.885 1.00 83.25 186 ARG A O 1
ATOM 1504 N N . ASN A 1 187 ? 7.687 -14.675 -3.927 1.00 79.00 187 ASN A N 1
ATOM 1505 C CA . ASN A 1 187 ? 8.058 -14.970 -2.534 1.00 79.00 187 ASN A CA 1
ATOM 1506 C C . ASN A 1 187 ? 7.800 -13.802 -1.569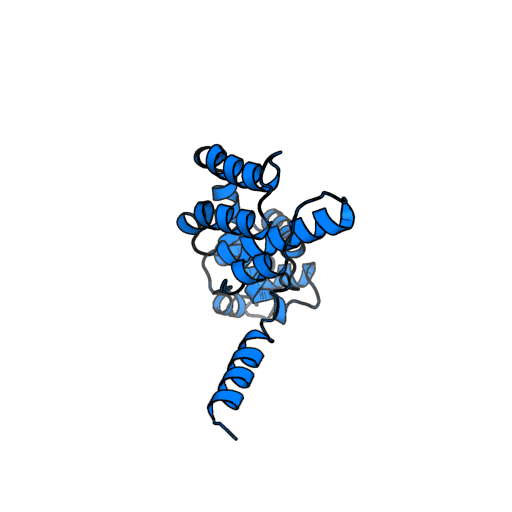 1.00 79.00 187 ASN A C 1
ATOM 1508 O O . ASN A 1 187 ? 8.317 -13.795 -0.459 1.00 79.00 187 ASN A O 1
ATOM 1512 N N . VAL A 1 188 ? 7.055 -12.793 -2.010 1.00 82.12 188 VAL A N 1
ATOM 1513 C CA . VAL A 1 188 ? 6.658 -11.644 -1.187 1.00 82.12 188 VAL A CA 1
ATOM 1514 C C . VAL A 1 188 ? 5.426 -12.001 -0.366 1.00 82.12 188 VAL A C 1
ATOM 1516 O O . VAL A 1 188 ? 4.389 -12.327 -0.947 1.00 82.12 188 VAL A O 1
ATOM 1519 N N . SER A 1 189 ? 5.536 -11.920 0.958 1.00 75.88 189 SER A N 1
ATOM 1520 C CA . SER A 1 189 ? 4.448 -12.170 1.908 1.00 75.88 189 SER A CA 1
ATOM 1521 C C . SER A 1 189 ? 3.870 -10.868 2.470 1.00 75.88 189 SER A C 1
ATOM 1523 O O . SER A 1 189 ? 4.506 -9.816 2.426 1.00 75.88 189 SER A O 1
ATOM 1525 N N . TYR A 1 190 ? 2.652 -10.967 3.003 1.00 73.81 190 TYR A N 1
ATOM 1526 C CA . TYR A 1 190 ? 1.966 -9.903 3.747 1.00 73.81 190 TYR A CA 1
ATOM 1527 C C . TYR A 1 190 ? 2.141 -10.094 5.265 1.00 73.81 190 TYR A C 1
ATOM 1529 O O . TYR A 1 190 ? 1.221 -9.826 6.036 1.00 73.81 190 TYR A O 1
ATOM 1537 N N . GLU A 1 191 ? 3.293 -10.638 5.671 1.00 65.31 191 GLU A N 1
ATOM 1538 C CA . GLU A 1 191 ? 3.645 -10.937 7.069 1.00 65.31 191 GLU A CA 1
ATOM 1539 C C . GLU A 1 191 ? 4.501 -9.829 7.687 1.00 65.31 191 GLU A C 1
ATOM 1541 O O . GLU A 1 191 ? 5.380 -9.295 6.970 1.00 65.31 191 GLU A O 1
#

Foldseek 3Di:
DDPVVVVVVVVVVVVVPLPQDDQPPLAPVLLVVLVVVLCVVQVPDPLLVCLQVDDPVVLVVVQADPVRHGDPSHPLVSCCVRVPPCCPVCVLVSSLCSNQVVLQVCLVPDPVCVVLLVVLVCCCDPPPNRDALLSSLVSSCVRRCVRGVSCNLVSLSVSSVVCVCCVPPVVPPGRHPSVSSSVSNVPDDSD

Organism: Steinernema carpocapsae (NCBI:txid34508)

Radius of gyration: 20.34 Å; chains: 1; bounding box: 41×63×53 Å

pLDDT: mean 80.65, std 17.19, range [29.27, 96.25]

Sequence (191 aa):
MNALSVIALIVAMAIANVEARAPSHCQLNRFERFYDKYERKCFETLSFADLETQSLESLRRTWHDEDGGEIRCHFFTEAKIFLEDDLTECLPFWHYYAKNVECLNEAEANPDLKDEFGNCLADLTGEGIQRPCGHYINCMRKIVVPKCPGADAIICDRYMETFHILTKSEGIGFKCDWNHVHNVCRNVSYE

Secondary structure (DSSP, 8-state):
--HHHHHHHHHHHHTTT-------TT-HHHHHHHHHHHHHHHTTSHHHHHHHHS-HHHHHHTSB-TTSPBPTT-HHHHHHHHHGGGHHHHHHHHHHHHHHHHHHHHHHH-GGGHHHHHHHHHHHH-SS----HHHHHHHHHHHHTTTSTT-HHHHHHHHHHHHHHHHHHS-------HHHHHHHTSS----